Protein AF-A0A4U5QM79-F1 (afdb_monomer_lite)

Organism: Populus alba (NCBI:txid43335)

Secondary structure (DSSP, 8-state):
-----TT-HHHHHHHHHHHHHHHHS-S-EEESS-HHHHHHHHHHHHHH--S-EEE---GGGTS-GGGG-SS---THHHHHHTTSPTT-PEEE---TT----HHHHHHHHHHHHHTT--EEE---------HHHHHHHHTSHHHHHHHHHHHHHHHHHHHHHSTTSHHHHHHHHHHHHHHHHTT-

Structure (mmCIF, N/CA/C/O backbone):
data_AF-A0A4U5QM79-F1
#
_entry.id   AF-A0A4U5QM79-F1
#
loop_
_atom_site.group_PDB
_atom_site.id
_atom_site.type_symbol
_atom_site.label_atom_id
_atom_site.label_alt_id
_atom_site.label_comp_id
_atom_site.label_asym_id
_atom_site.label_entity_id
_atom_site.label_seq_id
_atom_site.pdbx_PDB_ins_code
_atom_site.Cartn_x
_atom_site.Cartn_y
_atom_site.Cartn_z
_atom_site.occupancy
_atom_site.B_iso_or_equiv
_atom_site.auth_seq_id
_atom_site.auth_comp_id
_atom_site.auth_asym_id
_atom_site.auth_atom_id
_atom_site.pdbx_PDB_model_num
ATOM 1 N N . MET A 1 1 ? 12.134 3.764 3.649 1.00 42.88 1 MET A N 1
ATOM 2 C CA . MET A 1 1 ? 12.344 5.084 3.011 1.00 42.88 1 MET A CA 1
ATOM 3 C C . MET A 1 1 ? 13.288 5.880 3.905 1.00 42.88 1 MET A C 1
ATOM 5 O O . MET A 1 1 ? 13.137 5.740 5.114 1.00 42.88 1 MET A O 1
ATOM 9 N N . PRO A 1 2 ? 14.278 6.625 3.385 1.00 46.88 2 PRO A N 1
ATOM 10 C CA . PRO A 1 2 ? 15.169 7.427 4.228 1.00 46.88 2 PRO A CA 1
ATOM 11 C C . PRO A 1 2 ? 14.403 8.521 4.988 1.00 46.88 2 PRO A C 1
ATOM 13 O O . PRO A 1 2 ? 13.447 9.098 4.468 1.00 46.88 2 PRO A O 1
ATOM 16 N N . LEU A 1 3 ? 14.833 8.807 6.220 1.00 50.44 3 LEU A N 1
ATOM 17 C CA . LEU A 1 3 ? 14.273 9.879 7.043 1.00 50.44 3 LEU A CA 1
ATOM 18 C C . LEU A 1 3 ? 14.946 11.211 6.707 1.00 50.44 3 LEU A C 1
ATOM 20 O O . LEU A 1 3 ? 15.997 11.558 7.242 1.00 50.44 3 LEU A O 1
ATOM 24 N N . PHE A 1 4 ? 14.319 11.959 5.803 1.00 55.97 4 PHE A N 1
ATOM 25 C CA . PHE A 1 4 ? 14.748 13.304 5.437 1.00 55.97 4 PHE A CA 1
ATOM 26 C C . PHE A 1 4 ? 14.469 14.297 6.568 1.00 55.97 4 PHE A C 1
ATOM 28 O O . PHE A 1 4 ? 13.328 14.710 6.788 1.00 55.97 4 PHE A O 1
ATOM 35 N N . ASN A 1 5 ? 15.522 14.712 7.274 1.00 55.66 5 ASN A N 1
ATOM 36 C CA . ASN A 1 5 ? 15.424 15.821 8.213 1.00 55.66 5 ASN A CA 1
ATOM 37 C C . ASN A 1 5 ? 15.227 17.132 7.433 1.00 55.66 5 ASN A C 1
ATOM 39 O O . ASN A 1 5 ? 16.127 17.585 6.727 1.00 55.66 5 ASN A O 1
ATOM 43 N N . LYS A 1 6 ? 14.051 17.754 7.585 1.00 59.03 6 LYS A N 1
ATOM 44 C CA . LYS A 1 6 ? 13.667 18.998 6.893 1.00 59.03 6 LYS A CA 1
ATOM 45 C C . LYS A 1 6 ? 14.525 20.218 7.266 1.00 59.03 6 LYS A C 1
ATOM 47 O O . LYS A 1 6 ? 14.347 21.276 6.676 1.00 59.03 6 LYS A O 1
ATOM 52 N N . SER A 1 7 ? 15.447 20.093 8.222 1.00 62.22 7 SER A N 1
ATOM 53 C CA . SER A 1 7 ? 16.392 21.154 8.592 1.00 62.22 7 SER A CA 1
ATOM 54 C C . SER A 1 7 ? 17.465 21.452 7.536 1.00 62.22 7 SER A C 1
ATOM 56 O O . SER A 1 7 ? 18.117 22.489 7.635 1.00 62.22 7 SER A O 1
ATOM 58 N N . ASN A 1 8 ? 17.673 20.580 6.541 1.00 73.44 8 ASN A N 1
ATOM 59 C CA . ASN A 1 8 ? 18.679 20.784 5.497 1.00 73.44 8 ASN A CA 1
ATOM 60 C C . ASN A 1 8 ? 18.118 20.461 4.102 1.00 73.44 8 ASN A C 1
ATOM 62 O O . ASN A 1 8 ? 18.272 19.349 3.595 1.00 73.44 8 ASN A O 1
ATOM 66 N N . GLN A 1 9 ? 17.473 21.459 3.492 1.00 78.62 9 GLN A N 1
ATOM 67 C CA . GLN A 1 9 ? 16.853 21.345 2.171 1.00 78.62 9 GLN A CA 1
ATOM 68 C C . GLN A 1 9 ? 17.863 20.920 1.091 1.00 78.62 9 GLN A C 1
ATOM 70 O O . GLN A 1 9 ? 17.572 20.005 0.333 1.00 78.62 9 GLN A O 1
ATOM 75 N N . GLU A 1 10 ? 19.091 21.453 1.094 1.00 84.19 10 GLU A N 1
ATOM 76 C CA . GLU A 1 10 ? 20.112 21.062 0.110 1.00 84.19 10 GLU A CA 1
ATOM 77 C C . GLU A 1 10 ? 20.464 19.561 0.149 1.00 84.19 10 GLU A C 1
ATOM 79 O O . GLU A 1 10 ? 20.850 18.974 -0.859 1.00 84.19 10 GLU A O 1
ATOM 84 N N . VAL A 1 11 ? 20.431 18.923 1.328 1.00 82.50 11 VAL A N 1
ATOM 85 C CA . VAL A 1 11 ? 20.660 17.471 1.450 1.00 82.50 11 VAL A CA 1
ATOM 86 C C . VAL A 1 11 ? 19.472 16.685 0.898 1.00 82.50 11 VAL A C 1
ATOM 88 O O . VAL A 1 11 ? 19.675 15.619 0.324 1.00 82.50 11 VAL A O 1
ATOM 91 N N . VAL A 1 12 ? 18.255 17.211 1.035 1.00 84.06 12 VAL A N 1
ATOM 92 C CA . VAL A 1 12 ? 17.042 16.620 0.457 1.00 84.06 12 VAL A CA 1
ATOM 93 C C . VAL A 1 12 ? 17.074 16.731 -1.070 1.00 84.06 12 VAL A C 1
ATOM 95 O O . VAL A 1 12 ? 16.940 15.714 -1.749 1.00 84.06 12 VAL A O 1
ATOM 98 N N . ASP A 1 13 ? 17.354 17.922 -1.601 1.00 87.94 13 ASP A N 1
ATOM 99 C CA . ASP A 1 13 ? 17.428 18.196 -3.041 1.00 87.94 13 ASP A CA 1
ATOM 100 C C . ASP A 1 13 ? 18.503 17.327 -3.714 1.00 87.94 13 ASP A C 1
ATOM 102 O O . ASP A 1 13 ? 18.188 16.546 -4.608 1.00 87.94 13 ASP A O 1
ATOM 106 N N . ARG A 1 14 ? 19.739 17.312 -3.182 1.00 89.25 14 ARG A N 1
ATOM 107 C CA . ARG A 1 14 ? 20.842 16.469 -3.697 1.00 89.25 14 ARG A CA 1
ATOM 108 C C . ARG A 1 14 ? 20.557 14.963 -3.666 1.00 89.25 14 ARG A C 1
ATOM 110 O O . ARG A 1 14 ? 21.247 14.202 -4.348 1.00 89.25 14 ARG A O 1
ATOM 117 N N . VAL A 1 15 ? 19.602 14.499 -2.856 1.00 89.31 15 VAL A N 1
ATOM 118 C CA . VAL A 1 15 ? 19.154 13.097 -2.879 1.00 89.31 15 VAL A CA 1
ATOM 119 C C . VAL A 1 15 ? 18.046 12.892 -3.911 1.00 89.31 15 VAL A C 1
ATOM 121 O O . VAL A 1 15 ? 18.072 11.867 -4.587 1.00 89.31 15 VAL A O 1
ATOM 124 N N . PHE A 1 16 ? 17.131 13.846 -4.100 1.00 90.12 16 PHE A N 1
ATOM 125 C CA . PHE A 1 16 ? 16.157 13.785 -5.194 1.00 90.12 16 PHE A CA 1
ATOM 126 C C . PHE A 1 16 ? 16.819 13.865 -6.575 1.00 90.12 16 PHE A C 1
ATOM 128 O O . PHE A 1 16 ? 16.488 13.039 -7.422 1.00 90.12 16 PHE A O 1
ATOM 135 N N . ASP A 1 17 ? 17.814 14.737 -6.772 1.00 93.00 17 ASP A N 1
ATOM 136 C CA . ASP A 1 17 ? 18.603 14.818 -8.013 1.00 93.00 17 ASP A CA 1
ATOM 137 C C . ASP A 1 17 ? 19.221 13.456 -8.371 1.00 93.00 17 ASP A C 1
ATOM 139 O O . ASP A 1 17 ? 19.127 12.981 -9.500 1.00 93.00 17 ASP A O 1
ATOM 143 N N . ARG A 1 18 ? 19.807 12.779 -7.373 1.00 92.56 18 ARG A N 1
ATOM 144 C CA . ARG A 1 18 ? 20.396 11.437 -7.517 1.00 92.56 18 ARG A CA 1
ATOM 145 C C . ARG A 1 18 ? 19.365 10.337 -7.763 1.00 92.56 18 ARG A C 1
ATOM 147 O O . ARG A 1 18 ? 19.706 9.323 -8.368 1.00 92.56 18 ARG A O 1
ATOM 154 N N . ILE A 1 19 ? 18.136 10.502 -7.27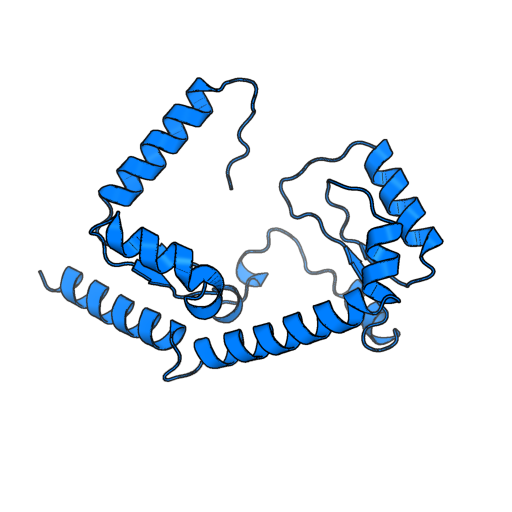6 1.00 91.75 19 ILE A N 1
ATOM 155 C CA . ILE A 1 19 ? 17.039 9.569 -7.547 1.00 91.75 19 ILE A CA 1
ATOM 156 C C . ILE A 1 19 ? 16.526 9.764 -8.978 1.00 91.75 19 ILE A C 1
ATOM 158 O O . ILE A 1 19 ? 16.316 8.763 -9.656 1.00 91.75 19 ILE A O 1
ATOM 162 N N . ASP A 1 20 ? 16.369 10.997 -9.466 1.00 90.81 20 ASP A N 1
ATOM 163 C CA . ASP A 1 20 ? 15.952 11.262 -10.851 1.00 90.81 20 ASP A CA 1
ATOM 164 C C . ASP A 1 20 ? 17.027 10.811 -11.856 1.00 90.81 20 ASP A C 1
ATOM 166 O O . ASP A 1 20 ? 16.718 10.025 -12.750 1.00 90.81 20 ASP A O 1
ATOM 170 N N . ASP A 1 21 ? 18.298 11.177 -11.649 1.00 92.69 21 ASP A N 1
ATOM 171 C CA . ASP A 1 21 ? 19.433 10.722 -12.470 1.00 92.69 21 ASP A CA 1
ATOM 172 C C . ASP A 1 21 ? 19.546 9.188 -12.496 1.00 92.69 21 ASP A C 1
ATOM 174 O O . ASP A 1 21 ? 19.543 8.573 -13.566 1.00 92.69 21 ASP A O 1
ATOM 178 N N . GLY A 1 22 ? 19.528 8.542 -11.324 1.00 92.12 22 GLY A N 1
ATOM 179 C CA . GLY A 1 22 ? 19.550 7.082 -11.210 1.00 92.12 22 GLY A CA 1
ATOM 180 C C . GLY A 1 22 ? 18.324 6.393 -11.823 1.00 92.12 22 GLY A C 1
ATOM 181 O O . GLY A 1 22 ? 18.428 5.262 -12.286 1.00 92.12 22 GLY A O 1
ATOM 182 N N . THR A 1 23 ? 17.171 7.068 -11.876 1.00 91.56 23 THR A N 1
ATOM 183 C CA . THR A 1 23 ? 15.954 6.556 -12.531 1.00 91.56 23 THR A CA 1
ATOM 184 C C . THR A 1 23 ? 16.023 6.728 -14.052 1.00 91.56 23 THR A C 1
ATOM 186 O O . THR A 1 23 ? 15.614 5.831 -14.786 1.00 91.56 23 THR A O 1
ATOM 189 N N . ARG A 1 24 ? 16.570 7.844 -14.552 1.00 90.31 24 ARG A N 1
ATOM 190 C CA . ARG A 1 24 ? 16.730 8.115 -15.993 1.00 90.31 24 ARG A CA 1
ATOM 191 C C . ARG A 1 24 ? 17.826 7.283 -16.649 1.00 90.31 24 ARG A C 1
ATOM 193 O O . ARG A 1 24 ? 17.712 6.974 -17.832 1.00 90.31 24 ARG A O 1
ATOM 200 N N . THR A 1 25 ? 18.871 6.938 -15.900 1.00 92.44 25 THR A N 1
ATOM 201 C CA . THR A 1 25 ? 20.018 6.146 -16.378 1.00 92.44 25 THR A CA 1
ATOM 202 C C . THR A 1 25 ? 19.855 4.635 -16.174 1.00 92.44 25 THR A C 1
ATOM 204 O O . THR A 1 25 ? 20.661 3.862 -16.690 1.00 92.44 25 THR A O 1
ATOM 207 N N . ALA A 1 26 ? 18.813 4.189 -15.462 1.00 93.12 26 ALA A N 1
ATOM 208 C CA . ALA A 1 26 ? 18.538 2.772 -15.238 1.00 93.12 26 ALA A CA 1
ATOM 209 C C . ALA A 1 26 ? 18.204 2.018 -16.538 1.00 93.12 26 ALA A C 1
ATOM 211 O O . ALA A 1 26 ? 17.390 2.465 -17.342 1.00 93.12 26 ALA A O 1
ATOM 212 N N . SER A 1 27 ? 18.742 0.806 -16.700 1.00 93.69 27 SER A N 1
ATOM 213 C CA . SER A 1 27 ? 18.407 -0.073 -17.834 1.00 93.69 27 SER A CA 1
ATOM 214 C C . SER A 1 27 ? 16.980 -0.637 -17.772 1.00 93.69 27 SER A C 1
ATOM 216 O O . SER A 1 27 ? 16.453 -1.072 -18.790 1.00 93.69 27 SER A O 1
ATOM 218 N N . ALA A 1 28 ? 16.374 -0.674 -16.581 1.00 94.50 28 ALA A N 1
ATOM 219 C CA . ALA A 1 28 ? 15.004 -1.109 -16.313 1.00 94.50 28 ALA A CA 1
ATOM 220 C C . ALA A 1 28 ? 14.552 -0.631 -14.928 1.00 94.50 28 ALA A C 1
ATOM 222 O O . ALA A 1 28 ? 15.377 -0.445 -14.032 1.00 94.50 28 ALA A O 1
ATOM 223 N N . ILE A 1 29 ? 13.240 -0.489 -14.730 1.00 94.00 29 ILE A N 1
ATOM 224 C CA . ILE A 1 29 ? 12.644 -0.026 -13.471 1.00 94.00 29 ILE A CA 1
ATOM 225 C C . ILE A 1 29 ? 11.648 -1.067 -12.958 1.00 94.00 29 ILE A C 1
ATOM 227 O O . ILE A 1 29 ? 10.627 -1.340 -13.585 1.00 94.00 29 ILE A O 1
ATOM 231 N N . ILE A 1 30 ? 11.935 -1.645 -11.792 1.00 94.50 30 ILE A N 1
ATOM 232 C CA . ILE A 1 30 ? 11.057 -2.605 -11.115 1.00 94.50 30 ILE A CA 1
ATOM 233 C C . ILE A 1 30 ? 10.145 -1.832 -10.155 1.00 94.50 30 ILE A C 1
ATOM 235 O O . ILE A 1 30 ? 10.627 -1.187 -9.226 1.00 94.50 30 ILE A O 1
ATOM 239 N N . TRP A 1 31 ? 8.829 -1.901 -10.364 1.00 92.94 31 TRP A N 1
ATOM 240 C CA . TRP A 1 31 ? 7.845 -1.110 -9.620 1.00 92.94 31 TRP A CA 1
ATOM 241 C C . TRP A 1 31 ? 6.970 -2.020 -8.742 1.00 92.94 31 TRP A C 1
ATOM 243 O O . TRP A 1 31 ? 6.235 -2.873 -9.238 1.00 92.94 31 TRP A O 1
ATOM 253 N N . ASN A 1 32 ? 7.031 -1.848 -7.416 1.00 93.25 32 ASN A N 1
ATOM 254 C CA . ASN A 1 32 ? 6.281 -2.657 -6.442 1.00 93.25 32 ASN A CA 1
ATOM 255 C C . ASN A 1 32 ? 4.826 -2.168 -6.282 1.00 93.25 32 ASN A C 1
ATOM 257 O O . ASN A 1 32 ? 4.407 -1.744 -5.207 1.00 93.25 32 ASN A O 1
ATOM 261 N N . SER A 1 33 ? 4.066 -2.204 -7.374 1.00 92.56 33 SER A N 1
ATOM 262 C CA . SER A 1 33 ? 2.639 -1.866 -7.419 1.00 92.56 33 SER A CA 1
ATOM 263 C C . SER A 1 33 ? 1.983 -2.482 -8.660 1.00 92.56 33 SER A C 1
ATOM 265 O O . SER A 1 33 ? 2.605 -3.274 -9.367 1.00 92.56 33 SER A O 1
ATOM 267 N N . LEU A 1 34 ? 0.730 -2.116 -8.925 1.00 91.00 34 LEU A N 1
ATOM 268 C CA . LEU A 1 34 ? -0.079 -2.611 -10.036 1.00 91.00 34 LEU A CA 1
ATOM 269 C C . LEU A 1 34 ? -0.511 -1.479 -10.968 1.00 91.00 34 LEU A C 1
ATOM 271 O O . LEU A 1 34 ? -0.989 -0.437 -10.517 1.00 91.00 34 LEU A O 1
ATOM 275 N N . SER A 1 35 ? -0.496 -1.746 -12.275 1.00 87.31 35 SER A N 1
ATOM 276 C CA . SER A 1 35 ? -1.101 -0.860 -13.279 1.00 87.31 35 SER A CA 1
ATOM 277 C C . SER A 1 35 ? -2.574 -0.560 -12.973 1.00 87.31 35 SER A C 1
ATOM 279 O O . SER A 1 35 ? -2.994 0.589 -13.039 1.00 87.31 35 SER A O 1
ATOM 281 N N . CYS A 1 36 ? -3.350 -1.547 -12.511 1.00 87.06 36 CYS A N 1
ATOM 282 C CA . CYS A 1 36 ? -4.757 -1.350 -12.147 1.00 87.06 36 CYS A CA 1
ATOM 283 C C . CYS A 1 36 ? -4.991 -0.496 -10.881 1.00 87.06 36 CYS A C 1
ATOM 285 O O . CYS A 1 36 ? -6.147 -0.211 -10.563 1.00 87.06 36 CYS A O 1
ATOM 287 N N . LEU A 1 37 ? -3.930 -0.136 -10.147 1.00 91.06 37 LE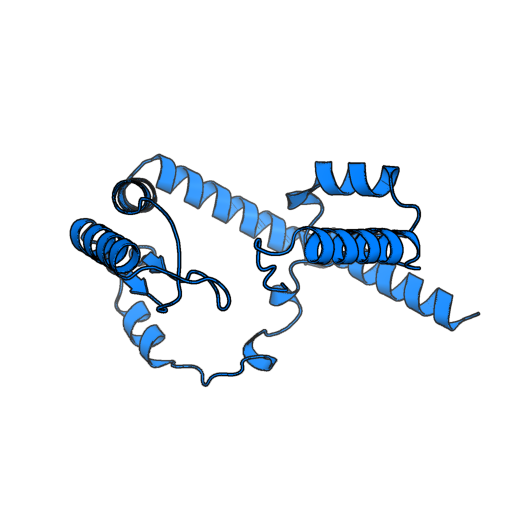U A N 1
ATOM 288 C CA . LEU A 1 37 ? -3.964 0.757 -8.985 1.00 91.06 37 LEU A CA 1
ATOM 289 C C . LEU A 1 37 ? -3.455 2.163 -9.344 1.00 91.06 37 LEU A C 1
ATOM 291 O O . LEU A 1 37 ? -4.059 3.147 -8.928 1.00 91.06 37 LEU A O 1
ATOM 295 N N . GLU A 1 38 ? -2.386 2.258 -10.141 1.00 91.06 38 GLU A N 1
ATOM 296 C CA . GLU A 1 38 ? -1.662 3.514 -10.406 1.00 91.06 38 GLU A CA 1
ATOM 297 C C . GLU A 1 38 ? -1.639 3.931 -11.891 1.00 91.06 38 GLU A C 1
ATOM 299 O O . GLU A 1 38 ? -0.799 4.732 -12.291 1.00 91.06 38 GLU A O 1
ATOM 304 N N . GLN A 1 39 ? -2.566 3.425 -12.716 1.00 89.38 39 GLN A N 1
ATOM 305 C CA . GLN A 1 39 ? -2.590 3.559 -14.186 1.00 89.38 39 GLN A CA 1
ATOM 306 C C . GLN A 1 39 ? -2.150 4.934 -14.725 1.00 89.38 39 GLN A C 1
ATOM 308 O O . GLN A 1 39 ? -1.261 5.002 -15.568 1.00 89.38 39 GLN A O 1
ATOM 313 N N . ALA A 1 40 ? -2.722 6.030 -14.214 1.00 91.38 40 ALA A N 1
ATOM 314 C CA . ALA A 1 40 ? -2.405 7.388 -14.668 1.00 91.38 40 ALA A CA 1
ATOM 315 C C . ALA A 1 40 ? -0.955 7.820 -14.359 1.00 91.38 40 ALA A C 1
ATOM 317 O O . ALA A 1 40 ? -0.354 8.561 -15.135 1.00 91.38 40 ALA A O 1
ATOM 318 N N . ILE A 1 41 ? -0.379 7.336 -13.253 1.00 89.12 41 ILE A N 1
ATOM 319 C CA . ILE A 1 41 ? 1.038 7.528 -12.918 1.00 89.12 41 ILE A CA 1
ATOM 320 C C . ILE A 1 41 ? 1.885 6.666 -13.854 1.00 89.12 41 ILE A C 1
ATOM 322 O O . ILE A 1 41 ? 2.818 7.177 -14.465 1.00 89.12 41 ILE A O 1
ATOM 326 N N . CYS A 1 42 ? 1.522 5.391 -14.037 1.00 86.50 42 CYS A N 1
ATOM 327 C CA . CYS A 1 42 ? 2.234 4.479 -14.932 1.00 86.50 42 CYS A CA 1
ATOM 328 C C . CYS A 1 42 ? 2.296 4.997 -16.378 1.00 86.50 42 CYS A C 1
ATOM 330 O O . CYS A 1 42 ? 3.331 4.866 -17.025 1.00 86.50 42 CYS A O 1
ATOM 332 N N . ASP A 1 43 ? 1.212 5.580 -16.893 1.00 89.38 43 ASP A N 1
ATOM 333 C CA . ASP A 1 43 ? 1.159 6.094 -18.264 1.00 89.38 43 ASP A CA 1
ATOM 334 C C . ASP A 1 43 ? 1.918 7.419 -18.424 1.00 89.38 43 ASP A C 1
ATOM 336 O O . ASP A 1 43 ? 2.599 7.599 -19.434 1.00 89.38 43 ASP A O 1
ATOM 340 N N . LYS A 1 44 ? 1.920 8.293 -17.403 1.00 89.62 44 LYS A N 1
ATOM 341 C CA . LYS A 1 44 ? 2.827 9.453 -17.358 1.00 89.62 44 LYS A CA 1
ATOM 342 C C . LYS A 1 44 ? 4.290 9.003 -17.358 1.00 89.62 44 LYS A C 1
ATOM 344 O O . LYS A 1 44 ? 5.081 9.490 -18.161 1.00 89.62 44 LYS A O 1
ATOM 349 N N . PHE A 1 45 ? 4.636 8.032 -16.516 1.00 86.75 45 PHE A N 1
ATOM 350 C CA . PHE A 1 45 ? 6.003 7.535 -16.349 1.00 86.75 45 PHE A CA 1
ATOM 351 C C . PHE A 1 45 ? 6.569 6.959 -17.661 1.00 86.75 45 PHE A C 1
ATOM 353 O O . PHE A 1 45 ? 7.667 7.333 -18.065 1.00 86.75 45 PHE A O 1
ATOM 360 N N . LYS A 1 46 ? 5.771 6.171 -18.404 1.00 85.06 46 LYS A N 1
ATOM 361 C CA . LYS A 1 46 ? 6.104 5.682 -19.763 1.00 85.06 46 LYS A CA 1
ATOM 362 C C . LYS A 1 46 ? 6.345 6.791 -20.798 1.00 85.06 46 LYS A C 1
ATOM 364 O O . LYS A 1 46 ? 6.941 6.517 -21.834 1.00 85.06 46 LYS A O 1
ATOM 369 N N . SER A 1 47 ? 5.834 8.005 -20.574 1.00 87.81 47 SER A N 1
ATOM 370 C CA . SER A 1 47 ? 6.022 9.147 -21.484 1.00 87.81 47 SER A CA 1
ATOM 371 C C . SER A 1 47 ? 7.228 10.025 -21.129 1.00 87.81 47 SER A C 1
ATOM 373 O O . SER A 1 47 ? 7.705 10.769 -21.981 1.00 87.81 47 SER A O 1
ATOM 375 N N . GLU A 1 48 ? 7.736 9.931 -19.895 1.00 87.62 48 GLU A N 1
ATOM 376 C CA . GLU A 1 48 ? 8.820 10.780 -19.372 1.00 87.62 48 GLU A CA 1
ATOM 377 C C . GLU A 1 48 ? 10.155 10.035 -19.185 1.00 87.62 48 GLU A C 1
ATOM 379 O O . GLU A 1 48 ? 11.194 10.680 -19.006 1.00 87.62 48 GLU A O 1
ATOM 384 N N . ILE A 1 49 ? 10.141 8.695 -19.208 1.00 86.69 49 ILE A N 1
ATOM 385 C CA . ILE A 1 49 ? 11.302 7.822 -18.980 1.00 86.69 49 ILE A CA 1
ATOM 386 C C . ILE A 1 49 ? 11.376 6.743 -20.069 1.00 86.69 49 ILE A C 1
ATOM 388 O O . ILE A 1 49 ? 10.393 6.078 -20.381 1.00 86.69 49 ILE A O 1
ATOM 392 N N . VAL A 1 50 ? 12.575 6.572 -20.637 1.00 87.69 50 VAL A N 1
ATOM 393 C CA . VAL A 1 50 ? 12.864 5.648 -21.754 1.00 87.69 50 VAL A CA 1
ATOM 394 C C . VAL A 1 50 ? 13.055 4.198 -21.280 1.00 87.69 50 VAL A C 1
ATOM 396 O O . VAL A 1 50 ? 12.862 3.259 -22.051 1.00 87.69 50 VAL A O 1
ATOM 399 N N . ALA A 1 51 ? 13.433 4.005 -20.014 1.00 92.00 51 ALA A N 1
ATOM 400 C CA . ALA A 1 51 ? 13.688 2.692 -19.432 1.00 92.00 51 ALA A CA 1
ATOM 401 C C . ALA A 1 51 ? 12.396 1.851 -19.311 1.00 92.00 51 ALA A C 1
ATOM 403 O O . ALA A 1 51 ? 11.374 2.365 -18.846 1.00 92.00 51 ALA A O 1
ATOM 404 N N . PRO A 1 52 ? 12.418 0.550 -19.662 1.00 93.19 52 PRO A N 1
ATOM 405 C CA . PRO A 1 52 ? 11.262 -0.326 -19.502 1.00 93.19 52 PRO A CA 1
ATOM 406 C C . PRO A 1 52 ? 10.888 -0.484 -18.020 1.00 93.19 52 PRO A C 1
ATOM 408 O O . PRO A 1 52 ? 11.730 -0.795 -17.174 1.00 93.19 52 PRO A O 1
ATOM 411 N N . MET A 1 53 ? 9.604 -0.282 -17.713 1.00 93.12 53 MET A N 1
ATOM 412 C CA . MET A 1 53 ? 9.053 -0.366 -16.359 1.00 93.12 53 MET A CA 1
ATOM 413 C C . MET A 1 53 ? 8.206 -1.632 -16.180 1.00 93.12 53 MET A C 1
ATOM 415 O O . MET A 1 53 ? 7.276 -1.878 -16.947 1.00 93.12 53 MET A O 1
ATOM 419 N N . PHE A 1 54 ? 8.481 -2.381 -15.112 1.00 94.50 54 PHE A N 1
ATOM 420 C CA . PHE A 1 54 ? 7.857 -3.664 -14.792 1.00 94.50 54 PHE A CA 1
ATOM 421 C C . PHE A 1 54 ? 7.072 -3.570 -13.465 1.00 94.50 54 PHE A C 1
ATOM 423 O O . PHE A 1 54 ? 7.675 -3.670 -12.390 1.00 94.50 54 PHE A O 1
ATOM 430 N N . PRO A 1 55 ? 5.740 -3.351 -13.501 1.00 94.12 55 PRO A N 1
ATOM 431 C CA . PRO A 1 55 ? 4.890 -3.314 -12.310 1.00 94.12 55 PRO A CA 1
ATOM 432 C C . PRO A 1 55 ? 4.580 -4.734 -11.808 1.00 94.12 55 PRO A C 1
ATOM 434 O O . PRO A 1 55 ? 3.553 -5.320 -12.144 1.00 94.12 55 PRO A O 1
ATOM 437 N N . ILE A 1 56 ? 5.496 -5.284 -11.006 1.00 94.19 56 ILE A N 1
ATOM 438 C CA . ILE A 1 56 ? 5.456 -6.658 -10.465 1.00 94.19 56 ILE A CA 1
ATOM 439 C C . ILE A 1 56 ? 4.889 -6.737 -9.036 1.00 94.19 56 ILE A C 1
ATOM 441 O O . ILE A 1 56 ? 5.203 -7.647 -8.266 1.00 94.19 56 ILE A O 1
ATOM 445 N N . GLY A 1 57 ? 4.130 -5.726 -8.616 1.00 91.31 57 GLY A N 1
ATOM 446 C CA . GLY A 1 57 ? 3.579 -5.671 -7.268 1.00 91.31 57 GLY A CA 1
ATOM 447 C C . GLY A 1 57 ? 2.304 -6.501 -7.085 1.00 91.31 57 GLY A C 1
ATOM 448 O O . GLY A 1 57 ? 1.716 -6.987 -8.053 1.00 91.31 57 GLY A O 1
ATOM 449 N N . PRO A 1 58 ? 1.811 -6.600 -5.839 1.00 90.50 58 PRO A N 1
ATOM 450 C CA . PRO A 1 58 ? 2.490 -6.223 -4.603 1.00 90.50 58 PRO A CA 1
ATOM 451 C C . PRO A 1 58 ? 3.401 -7.361 -4.106 1.00 90.50 58 PRO A C 1
ATOM 453 O O . PRO A 1 58 ? 2.938 -8.465 -3.824 1.00 90.50 58 PRO A O 1
ATOM 456 N N . LEU A 1 59 ? 4.696 -7.090 -3.917 1.00 87.50 59 LEU A N 1
ATOM 457 C CA . LEU A 1 59 ? 5.719 -8.106 -3.613 1.00 87.50 59 LEU A CA 1
ATOM 458 C C . LEU A 1 59 ? 5.445 -8.937 -2.343 1.00 87.50 59 LEU A C 1
ATOM 460 O O . LEU A 1 59 ? 5.880 -10.084 -2.268 1.00 87.50 59 LEU A O 1
ATOM 464 N N . HIS A 1 60 ? 4.658 -8.428 -1.387 1.00 81.44 60 HIS A N 1
ATOM 465 C CA . HIS A 1 60 ? 4.226 -9.185 -0.200 1.00 81.44 60 HIS A CA 1
ATOM 466 C C . HIS A 1 60 ? 3.273 -10.361 -0.513 1.00 81.44 60 HIS A C 1
ATOM 468 O O . HIS A 1 60 ? 2.937 -11.131 0.382 1.00 81.44 60 HIS A O 1
ATOM 474 N N . LYS A 1 61 ? 2.799 -10.492 -1.761 1.00 80.25 61 LYS A N 1
ATOM 475 C CA . LYS A 1 61 ? 2.084 -11.677 -2.268 1.00 80.25 61 LYS A CA 1
ATOM 476 C C . LYS A 1 61 ? 3.005 -12.684 -2.967 1.00 80.25 61 LYS A C 1
ATOM 478 O O . LYS A 1 61 ? 2.609 -13.831 -3.130 1.00 80.25 61 LYS A O 1
ATOM 483 N N . HIS A 1 62 ? 4.211 -12.266 -3.358 1.00 72.69 62 HIS A N 1
ATOM 484 C CA . HIS A 1 62 ? 5.205 -13.094 -4.052 1.00 72.69 62 HIS A CA 1
ATOM 485 C C . HIS A 1 62 ? 6.288 -13.644 -3.107 1.00 72.69 62 HIS A C 1
ATOM 487 O O . HIS A 1 62 ? 6.941 -14.630 -3.435 1.00 72.69 62 HIS A O 1
ATOM 493 N N . SER A 1 63 ? 6.481 -13.027 -1.937 1.00 67.12 63 SER A N 1
ATOM 494 C CA . SER A 1 63 ? 7.431 -13.462 -0.908 1.00 67.12 63 SER A CA 1
ATOM 495 C C . SER A 1 63 ? 6.843 -13.299 0.494 1.00 67.12 63 SER A C 1
ATOM 497 O O . SER A 1 63 ? 6.098 -12.351 0.754 1.00 67.12 63 SER A O 1
ATOM 499 N N . ASN A 1 64 ? 7.194 -14.205 1.411 1.00 61.69 64 ASN A N 1
ATOM 500 C CA . ASN A 1 64 ? 6.791 -14.101 2.810 1.00 61.69 64 ASN A CA 1
ATOM 501 C C . ASN A 1 64 ? 7.642 -13.043 3.534 1.00 61.69 64 ASN A C 1
ATOM 503 O O . ASN A 1 64 ? 8.816 -13.271 3.827 1.00 61.69 64 ASN A O 1
ATOM 507 N N . ALA A 1 65 ? 7.025 -11.907 3.869 1.00 60.06 65 ALA A N 1
ATOM 508 C CA . ALA A 1 65 ? 7.677 -10.796 4.561 1.00 60.06 65 ALA A CA 1
ATOM 509 C C . ALA A 1 65 ? 8.274 -11.175 5.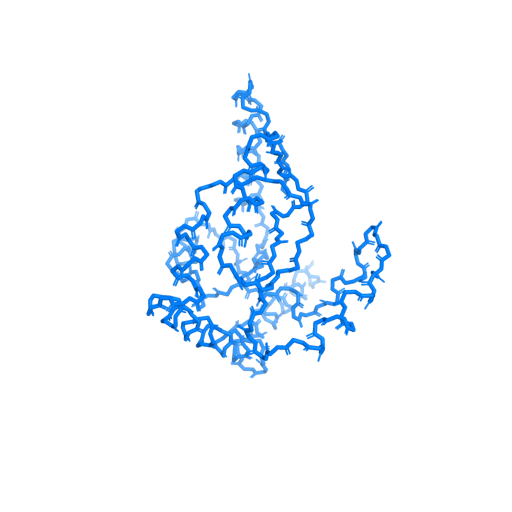934 1.00 60.06 65 ALA A C 1
ATOM 511 O O . ALA A 1 65 ? 9.229 -10.526 6.366 1.00 60.06 65 ALA A O 1
ATOM 512 N N . ALA A 1 66 ? 7.789 -12.244 6.582 1.00 58.41 66 ALA A N 1
ATOM 513 C CA . ALA A 1 66 ? 8.354 -12.773 7.828 1.00 58.41 66 ALA A CA 1
ATOM 514 C C . ALA A 1 66 ? 9.847 -13.134 7.707 1.00 58.41 66 ALA A C 1
ATOM 516 O O . ALA A 1 66 ? 10.604 -12.962 8.655 1.00 58.41 66 ALA A O 1
ATOM 517 N N . LEU A 1 67 ? 10.317 -13.526 6.514 1.00 52.25 67 LEU A N 1
ATOM 518 C CA . LEU A 1 67 ? 11.738 -13.809 6.249 1.00 52.25 67 LEU A CA 1
ATOM 519 C C . LEU A 1 67 ? 12.643 -12.558 6.300 1.00 52.25 67 LEU A C 1
ATOM 521 O O . LEU A 1 67 ? 13.852 -12.663 6.109 1.00 52.25 67 LEU A O 1
ATOM 525 N N . SER A 1 68 ? 12.062 -11.376 6.532 1.00 58.19 68 SER A N 1
ATOM 526 C CA . SER A 1 68 ? 12.755 -10.089 6.660 1.00 58.19 68 SER A CA 1
ATOM 527 C C . SER A 1 68 ? 12.435 -9.342 7.964 1.00 58.19 68 SER A C 1
ATOM 529 O O . SER A 1 68 ? 12.781 -8.166 8.097 1.00 58.19 68 SER A O 1
ATOM 531 N N . SER A 1 69 ? 11.768 -9.986 8.931 1.00 60.28 69 SER A N 1
ATOM 532 C CA . SER A 1 69 ? 11.490 -9.362 10.226 1.00 60.28 69 SER A CA 1
ATOM 533 C C . SER A 1 69 ? 12.755 -9.289 11.094 1.00 60.28 69 SER A C 1
ATOM 535 O O . SER A 1 69 ? 13.554 -10.218 11.172 1.00 60.28 69 SER A O 1
ATOM 537 N N . PHE A 1 70 ? 12.929 -8.162 11.788 1.00 54.88 70 PHE A N 1
ATOM 538 C CA . PHE A 1 70 ? 13.971 -7.980 12.812 1.00 54.88 70 PHE A CA 1
ATOM 539 C C . PHE A 1 70 ? 13.473 -8.333 14.228 1.00 54.88 70 PHE A C 1
ATOM 541 O O . PHE A 1 70 ? 14.158 -8.059 15.210 1.00 54.88 70 PHE A O 1
ATOM 548 N N . LEU A 1 71 ? 12.257 -8.878 14.344 1.00 56.12 71 LEU A N 1
ATOM 549 C CA . LEU A 1 71 ? 11.527 -9.089 15.595 1.00 56.12 71 LEU A CA 1
ATOM 550 C C . LEU A 1 71 ? 10.846 -10.463 15.580 1.00 56.12 71 LEU A C 1
ATOM 552 O O . LEU A 1 71 ? 10.380 -10.914 14.533 1.00 56.12 71 LEU A O 1
ATOM 556 N N . SER A 1 72 ? 10.759 -11.097 16.748 1.00 56.72 72 SER A N 1
ATOM 557 C CA . SER A 1 72 ? 10.016 -12.343 16.959 1.00 56.72 72 SER A CA 1
ATOM 558 C C . SER A 1 72 ? 8.506 -12.146 16.795 1.00 56.72 72 SER A C 1
ATOM 560 O O . SER A 1 72 ? 7.956 -11.141 17.245 1.00 56.72 72 SER A O 1
ATOM 562 N N . GLU A 1 73 ? 7.829 -13.123 16.192 1.00 65.00 73 GLU A N 1
ATOM 563 C CA . GLU A 1 73 ? 6.381 -13.085 15.968 1.00 65.00 73 GLU A CA 1
ATOM 564 C C . GLU A 1 73 ? 5.604 -13.388 17.263 1.00 65.00 73 GLU A C 1
ATOM 566 O O . GLU A 1 73 ? 5.568 -14.521 17.743 1.00 65.00 73 GLU A O 1
ATOM 571 N N . GLU A 1 74 ? 4.959 -12.366 17.833 1.00 61.16 74 GLU A N 1
ATOM 572 C CA . GLU A 1 74 ? 4.093 -12.500 19.012 1.00 61.16 74 GLU A CA 1
ATOM 573 C C . GLU A 1 74 ? 2.705 -13.041 18.632 1.00 61.16 74 GLU A C 1
ATOM 575 O O . GLU A 1 74 ? 1.723 -12.310 18.469 1.00 61.16 74 GLU A O 1
ATOM 580 N N . GLN A 1 75 ? 2.621 -14.367 18.502 1.00 68.81 75 GLN A N 1
ATOM 581 C CA . GLN A 1 75 ? 1.393 -15.091 18.150 1.00 68.81 75 GLN A CA 1
ATOM 582 C C . GLN A 1 75 ? 0.262 -14.929 19.190 1.00 68.81 75 GLN A C 1
ATOM 584 O O . GLN A 1 75 ? -0.900 -15.219 18.896 1.00 68.81 75 GLN A O 1
ATOM 589 N N . SER A 1 76 ? 0.577 -14.430 20.391 1.00 73.94 76 SER A N 1
ATOM 590 C CA . SER A 1 76 ? -0.372 -14.147 21.477 1.00 73.94 76 SER A CA 1
ATOM 591 C C . SER A 1 76 ? -1.521 -13.215 21.064 1.00 73.94 76 SER A C 1
ATOM 593 O O . SER A 1 76 ? -2.645 -13.373 21.538 1.00 73.94 76 SER A O 1
ATOM 595 N N . CYS A 1 77 ? -1.285 -12.283 20.134 1.00 76.81 77 CYS A N 1
ATOM 596 C CA . CYS A 1 77 ? -2.333 -11.393 19.633 1.00 76.81 77 CYS A CA 1
ATOM 597 C C . CYS A 1 77 ? -3.366 -12.104 18.736 1.00 76.81 77 CYS A C 1
ATOM 599 O O . CYS A 1 77 ? -4.524 -11.687 18.692 1.00 76.81 77 CYS A O 1
ATOM 601 N N . ILE A 1 78 ? -2.987 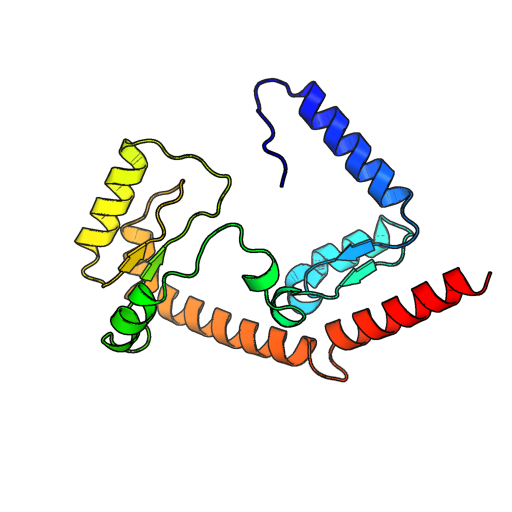-13.194 18.058 1.00 84.25 78 ILE A N 1
ATOM 602 C CA . ILE A 1 78 ? -3.871 -13.917 17.132 1.00 84.25 78 ILE A CA 1
ATOM 603 C C . ILE A 1 78 ? -4.935 -14.705 17.900 1.00 84.25 78 ILE A C 1
ATOM 605 O O . ILE A 1 78 ? -6.116 -14.603 17.577 1.00 84.25 78 ILE A O 1
ATOM 609 N N . SER A 1 79 ? -4.557 -15.390 18.984 1.00 82.12 79 SER A N 1
ATOM 610 C CA . SER A 1 79 ? -5.529 -16.105 19.825 1.00 82.12 79 SER A CA 1
ATOM 611 C C . SER A 1 79 ? -6.517 -15.165 20.526 1.00 82.12 79 SER A C 1
ATOM 613 O O . SER A 1 79 ? -7.635 -15.575 20.833 1.00 82.12 79 SER A O 1
ATOM 615 N N . TRP A 1 80 ? -6.155 -13.891 20.733 1.00 86.25 80 TRP A N 1
ATOM 616 C CA . TRP A 1 80 ? -7.112 -12.859 21.134 1.00 86.25 80 TRP A CA 1
ATOM 617 C C . TRP A 1 80 ? -8.048 -12.466 19.981 1.00 86.25 80 TRP A C 1
ATOM 619 O O . TRP A 1 80 ? -9.261 -12.426 20.196 1.00 86.25 80 TRP A O 1
ATOM 629 N N . LEU A 1 81 ? -7.536 -12.236 18.763 1.00 86.44 81 LEU A N 1
ATOM 630 C CA . LEU A 1 81 ? -8.362 -11.921 17.584 1.00 86.44 81 LEU A CA 1
ATOM 631 C C . LEU A 1 81 ? -9.419 -13.000 17.301 1.00 86.44 81 LEU A C 1
ATOM 633 O O . LEU A 1 81 ? -10.559 -12.654 16.993 1.00 86.44 81 LEU A O 1
ATOM 637 N N . ASP A 1 82 ? -9.079 -14.279 17.474 1.00 89.56 82 ASP A N 1
ATOM 638 C CA . ASP A 1 82 ? -9.992 -15.416 17.272 1.00 89.56 82 ASP A CA 1
ATOM 639 C C . ASP A 1 82 ? -11.211 -15.408 18.223 1.00 89.56 82 ASP A C 1
ATOM 641 O O . ASP A 1 82 ? -12.233 -16.031 17.932 1.00 89.56 82 ASP A O 1
ATOM 645 N N . THR A 1 83 ? -11.151 -14.672 19.342 1.00 91.25 83 THR A N 1
ATOM 646 C CA . THR A 1 83 ? -12.298 -14.487 20.261 1.00 91.25 83 THR A CA 1
ATOM 647 C C . THR A 1 83 ? -13.263 -13.375 19.834 1.00 91.25 83 THR A C 1
ATOM 649 O O . THR A 1 83 ? -14.344 -13.235 20.411 1.00 91.25 83 THR A O 1
ATOM 652 N N . GLN A 1 84 ? -12.881 -12.553 18.853 1.00 91.25 84 GLN A N 1
ATOM 653 C CA . GLN A 1 84 ? -13.608 -11.344 18.469 1.00 91.25 84 GLN A CA 1
ATOM 654 C C . GLN A 1 84 ? -14.598 -11.607 17.326 1.00 91.25 84 GLN A C 1
ATOM 656 O O . GLN A 1 84 ? -14.505 -12.582 16.580 1.00 91.25 84 GLN A O 1
ATOM 661 N N . ARG A 1 85 ? -15.586 -10.719 17.155 1.00 92.69 85 ARG A N 1
ATOM 662 C CA . ARG A 1 85 ? -16.546 -10.849 16.048 1.00 92.69 85 ARG A CA 1
ATOM 663 C C . ARG A 1 85 ? -15.858 -10.516 14.725 1.00 92.69 85 ARG A C 1
ATOM 665 O O . ARG A 1 85 ? -15.074 -9.572 14.629 1.00 92.69 85 ARG A O 1
ATOM 672 N N . SER A 1 86 ? -16.193 -11.249 13.666 1.00 89.94 86 SER A N 1
ATOM 673 C CA . SER A 1 86 ? -15.596 -11.035 12.347 1.00 89.94 86 SER A CA 1
ATOM 674 C C . SER A 1 86 ? -15.787 -9.584 11.888 1.00 89.94 86 SER A C 1
ATOM 676 O O . SER A 1 86 ? -16.916 -9.137 11.679 1.00 89.94 86 SER A O 1
ATOM 678 N N . ASN A 1 87 ? -14.682 -8.874 11.640 1.00 86.06 87 ASN A N 1
ATOM 679 C CA . ASN A 1 87 ? -14.630 -7.445 11.296 1.00 86.06 87 ASN A CA 1
ATOM 680 C C . ASN A 1 87 ? -15.002 -6.444 12.421 1.00 86.06 87 ASN A C 1
ATOM 682 O O . ASN A 1 87 ? -15.296 -5.299 12.088 1.00 86.06 87 ASN A O 1
ATOM 686 N N . SER A 1 88 ? -15.010 -6.815 13.711 1.00 88.75 88 SER A N 1
ATOM 687 C CA . SER A 1 88 ? -15.224 -5.835 14.800 1.00 88.75 88 SER A CA 1
ATOM 688 C C . SER A 1 88 ? -13.948 -5.167 15.314 1.00 88.75 88 SER A C 1
ATOM 690 O O . SER A 1 88 ? -14.046 -4.174 16.024 1.00 88.75 88 SER A O 1
ATOM 692 N N . VAL A 1 89 ? -12.767 -5.711 15.002 1.00 89.75 89 VAL A N 1
ATOM 693 C CA . VAL A 1 89 ? -11.487 -5.231 15.545 1.00 89.75 89 VAL A CA 1
ATOM 694 C C . VAL A 1 89 ? -10.854 -4.173 14.646 1.00 89.75 89 VAL A C 1
ATOM 696 O O . VAL A 1 89 ? -10.710 -4.386 13.442 1.00 89.75 89 VAL A O 1
ATOM 699 N N . ILE A 1 90 ? -10.411 -3.069 15.247 1.00 88.81 90 ILE A N 1
ATOM 700 C CA . ILE A 1 90 ? -9.543 -2.075 14.603 1.00 88.81 90 ILE A CA 1
ATOM 701 C C . ILE A 1 90 ? -8.087 -2.539 14.725 1.00 88.81 90 ILE A C 1
ATOM 703 O O . ILE A 1 90 ? -7.602 -2.747 15.834 1.00 88.81 90 ILE A O 1
ATOM 707 N N . TYR A 1 91 ? -7.366 -2.659 13.612 1.00 87.88 91 TYR A N 1
ATOM 708 C CA . TYR A 1 91 ? -5.905 -2.785 13.631 1.00 87.88 91 TYR A CA 1
ATOM 709 C C . TYR A 1 91 ? -5.268 -1.399 13.496 1.00 87.88 91 TYR A C 1
ATOM 711 O O . TYR A 1 91 ? -5.571 -0.674 12.546 1.00 87.88 91 TYR A O 1
ATOM 719 N N . VAL A 1 92 ? -4.380 -1.041 14.424 1.00 84.81 92 VAL A N 1
ATOM 720 C CA . VAL A 1 92 ? -3.668 0.244 14.442 1.00 84.81 92 VAL A CA 1
ATOM 721 C C . VAL A 1 92 ? -2.164 -0.008 14.381 1.00 84.81 92 VAL A C 1
ATOM 723 O O . VAL A 1 92 ? -1.588 -0.659 15.250 1.00 84.81 92 VAL A O 1
ATOM 726 N N . SER A 1 93 ? -1.511 0.531 13.355 1.00 81.62 93 SER A N 1
ATOM 727 C CA . SER A 1 93 ? -0.054 0.618 13.263 1.00 81.62 93 SER A CA 1
ATOM 728 C C . SER A 1 93 ? 0.319 1.742 12.305 1.00 81.62 93 SER A C 1
ATOM 730 O O . SER A 1 93 ? -0.283 1.864 11.240 1.00 81.62 93 SER A O 1
ATOM 732 N N . ILE A 1 94 ? 1.314 2.552 12.671 1.00 75.94 94 ILE A N 1
ATOM 733 C CA . ILE A 1 94 ? 1.717 3.746 11.905 1.00 75.94 94 ILE A CA 1
ATOM 734 C C . ILE A 1 94 ? 3.050 3.526 11.152 1.00 75.94 94 ILE A C 1
ATOM 736 O O . ILE A 1 94 ? 3.625 4.429 10.551 1.00 75.94 94 ILE A O 1
ATOM 740 N N . GLY A 1 95 ? 3.531 2.278 11.118 1.00 71.69 95 GLY A N 1
ATOM 741 C CA . GLY A 1 95 ? 4.775 1.904 10.444 1.00 71.69 95 GLY A CA 1
ATOM 742 C C . GLY A 1 95 ? 6.033 2.276 11.236 1.00 71.69 95 GLY A C 1
ATOM 743 O O . GLY A 1 95 ? 6.005 3.075 12.163 1.00 71.69 95 GLY A O 1
ATOM 744 N N . SER A 1 96 ? 7.161 1.657 10.890 1.00 68.69 96 SER A N 1
ATOM 745 C CA . SER A 1 96 ? 8.360 1.569 11.742 1.00 68.69 96 SER A CA 1
ATOM 746 C C . SER A 1 96 ? 9.256 2.814 11.820 1.00 68.69 96 SER A C 1
ATOM 748 O O . SER A 1 96 ? 10.239 2.785 12.556 1.00 68.69 96 SER A O 1
ATOM 750 N N . LEU A 1 97 ? 8.966 3.880 11.065 1.00 64.31 97 LEU A N 1
ATOM 751 C CA . LEU A 1 97 ? 9.890 5.010 10.851 1.00 64.31 97 LEU A CA 1
ATOM 752 C C . LEU A 1 97 ? 9.338 6.387 11.249 1.00 64.31 97 LEU A C 1
ATOM 754 O O . LEU A 1 97 ? 10.064 7.371 11.151 1.00 64.31 97 LEU A O 1
ATOM 758 N N . VAL A 1 98 ? 8.073 6.486 11.652 1.00 65.06 98 VAL A N 1
ATOM 759 C CA . VAL A 1 98 ? 7.427 7.769 11.975 1.00 65.06 98 VAL A CA 1
ATOM 760 C C . VAL A 1 98 ? 7.443 7.981 13.512 1.00 65.06 98 VAL A C 1
ATOM 762 O O . VAL A 1 98 ? 7.767 7.057 14.261 1.00 65.06 98 VAL A O 1
ATOM 765 N N . MET A 1 99 ? 7.232 9.215 13.988 1.00 62.69 99 MET A N 1
ATOM 766 C CA . MET A 1 99 ? 7.487 9.679 15.371 1.00 62.69 99 MET A CA 1
ATOM 767 C C . MET A 1 99 ? 6.286 10.469 15.912 1.00 62.69 99 MET A C 1
ATOM 769 O O . MET A 1 99 ? 5.796 11.318 15.179 1.00 62.69 99 MET A O 1
ATOM 773 N N . ILE A 1 100 ? 5.854 10.229 17.164 1.00 64.50 100 ILE A N 1
ATOM 774 C CA . ILE A 1 100 ? 4.649 10.821 17.795 1.00 64.50 100 ILE A CA 1
ATOM 775 C C . ILE A 1 100 ? 4.989 11.616 19.043 1.00 64.50 100 ILE A C 1
ATOM 777 O O . ILE A 1 100 ? 5.902 11.267 19.791 1.00 64.50 100 ILE A O 1
ATOM 781 N N . THR A 1 101 ? 4.207 12.662 19.269 1.00 69.44 101 THR A N 1
ATOM 782 C CA . THR A 1 101 ? 4.142 13.376 20.545 1.00 69.44 101 THR A CA 1
ATOM 783 C C . THR A 1 101 ? 3.266 12.638 21.564 1.00 69.44 101 THR A C 1
ATOM 785 O O . THR A 1 101 ? 2.287 11.990 21.206 1.00 69.44 101 THR A O 1
ATOM 788 N N . GLU A 1 102 ? 3.556 12.779 22.858 1.00 66.50 102 GLU A N 1
ATOM 789 C CA . GLU A 1 102 ? 2.732 12.183 23.929 1.00 66.50 102 GLU A CA 1
ATOM 790 C C . GLU A 1 102 ? 1.257 12.628 23.847 1.00 66.50 102 GLU A C 1
ATOM 792 O O . GLU A 1 102 ? 0.351 11.843 24.120 1.00 66.50 102 GLU A O 1
ATOM 797 N N . ASN A 1 103 ? 1.008 13.856 23.375 1.00 66.94 103 ASN A N 1
ATOM 798 C CA . ASN A 1 103 ? -0.337 14.397 23.180 1.00 66.94 103 ASN A CA 1
ATOM 799 C C . ASN A 1 103 ? -1.109 13.674 22.064 1.00 66.94 103 ASN A C 1
ATOM 801 O O . ASN A 1 103 ? -2.240 13.260 22.288 1.00 66.94 103 ASN A O 1
ATOM 805 N N . GLU A 1 104 ? -0.530 13.478 20.873 1.00 72.38 104 GLU A N 1
ATOM 806 C CA . GLU A 1 104 ? -1.237 12.772 19.786 1.00 72.38 104 GLU A CA 1
ATOM 807 C C . GLU A 1 104 ? -1.382 11.269 20.060 1.00 72.38 104 GLU A C 1
ATOM 809 O O . GLU A 1 104 ? -2.342 10.645 19.602 1.00 72.38 104 GLU A O 1
ATOM 814 N N . LEU A 1 105 ? -0.484 10.695 20.868 1.00 70.88 105 LEU A N 1
ATOM 815 C CA . LEU A 1 105 ? -0.647 9.349 21.414 1.00 70.88 105 LEU A CA 1
ATOM 816 C C . LEU A 1 105 ? -1.860 9.278 22.359 1.00 70.88 105 LEU A C 1
ATOM 818 O O . LEU A 1 105 ? -2.669 8.356 22.249 1.00 70.88 105 LEU A O 1
ATOM 822 N N . ALA A 1 106 ? -2.017 10.268 23.244 1.00 71.56 106 ALA A N 1
ATOM 823 C CA . ALA A 1 106 ? -3.151 10.364 24.157 1.00 71.56 106 ALA A CA 1
ATOM 824 C C . ALA A 1 106 ? -4.481 10.585 23.416 1.00 71.56 106 ALA A C 1
ATOM 826 O O . ALA A 1 106 ? -5.447 9.884 23.704 1.00 71.56 106 ALA A O 1
ATOM 827 N N . GLU A 1 107 ? -4.538 11.481 22.426 1.00 82.50 107 GLU A N 1
ATOM 828 C CA . GLU A 1 107 ? -5.743 11.707 21.607 1.00 82.50 107 GLU A CA 1
ATOM 829 C C . GLU A 1 107 ? -6.155 10.451 20.820 1.00 82.50 107 GLU A C 1
ATOM 831 O O . GLU A 1 107 ? -7.340 10.125 20.727 1.00 82.50 107 GLU A O 1
ATOM 836 N N . MET A 1 108 ? -5.188 9.684 20.303 1.00 80.56 108 MET A N 1
ATOM 837 C CA . MET A 1 108 ? -5.457 8.386 19.679 1.00 80.56 108 MET A CA 1
ATOM 838 C C . MET A 1 108 ? -6.001 7.365 20.687 1.00 80.56 108 MET A C 1
ATOM 840 O O . MET A 1 108 ? -6.966 6.666 20.376 1.00 80.56 108 MET A O 1
ATOM 844 N N . ALA A 1 109 ? -5.430 7.295 21.893 1.00 77.88 109 ALA A N 1
ATOM 845 C CA . ALA A 1 109 ? -5.908 6.412 22.956 1.00 77.88 109 ALA A CA 1
ATOM 846 C C . ALA A 1 109 ? -7.331 6.779 23.423 1.00 77.88 109 ALA A C 1
ATOM 848 O O . ALA A 1 109 ? -8.170 5.888 23.574 1.00 77.88 109 ALA A O 1
ATOM 849 N N . TRP A 1 110 ? -7.631 8.074 23.579 1.00 79.38 110 TRP A N 1
ATOM 850 C CA . TRP A 1 110 ? -8.975 8.571 23.886 1.00 79.38 110 TRP A CA 1
ATOM 851 C C . TRP A 1 110 ? -9.967 8.262 22.764 1.00 79.38 110 TRP A C 1
ATOM 853 O O . TRP A 1 110 ? -11.011 7.677 23.037 1.00 79.38 110 TRP A O 1
ATOM 863 N N . GLY A 1 111 ? -9.632 8.556 21.504 1.00 85.38 111 GLY A N 1
ATOM 864 C CA . GLY A 1 111 ? -10.503 8.256 20.363 1.00 85.38 111 GLY A CA 1
ATOM 865 C C . GLY A 1 111 ? -10.775 6.757 20.185 1.00 85.38 111 GLY A C 1
ATOM 866 O O . GLY A 1 111 ? -11.899 6.363 19.866 1.00 85.38 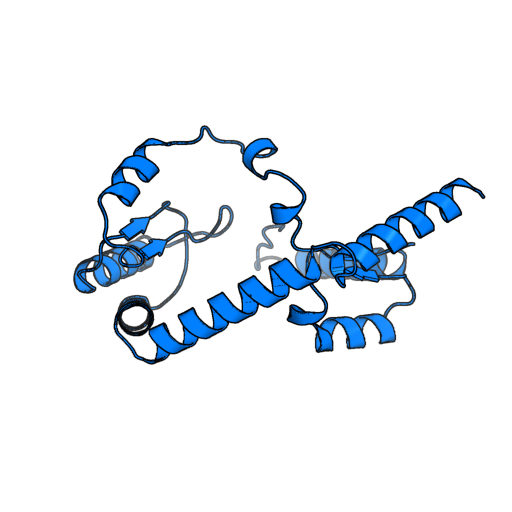111 GLY A O 1
ATOM 867 N N . LEU A 1 112 ? -9.781 5.901 20.453 1.00 85.31 112 LEU A N 1
ATOM 868 C CA . LEU A 1 112 ? -9.950 4.445 20.491 1.00 85.31 112 LEU A CA 1
ATOM 869 C C . LEU A 1 112 ? -10.886 4.015 21.631 1.00 85.31 112 LEU A C 1
ATOM 871 O O . LEU A 1 112 ? -11.835 3.271 21.377 1.00 85.31 112 LEU A O 1
ATOM 875 N N . ALA A 1 113 ? -10.683 4.515 22.854 1.00 77.00 113 ALA A N 1
ATOM 876 C CA . ALA A 1 113 ? -11.534 4.205 24.005 1.00 77.00 113 ALA A CA 1
ATOM 877 C C . ALA A 1 113 ? -12.990 4.679 23.806 1.00 77.00 113 ALA A C 1
ATOM 879 O O . ALA A 1 113 ? -13.928 3.897 23.985 1.00 77.00 113 ALA A O 1
ATOM 880 N N . ASN A 1 114 ? -13.183 5.921 23.352 1.00 86.19 114 ASN A N 1
ATOM 881 C CA . ASN A 1 114 ? -14.491 6.530 23.087 1.00 86.19 114 ASN A CA 1
ATOM 882 C C . ASN A 1 114 ? -15.258 5.824 21.952 1.00 86.19 114 ASN A C 1
ATOM 884 O O . ASN A 1 114 ? -16.491 5.836 21.930 1.00 86.19 114 ASN A O 1
ATOM 888 N N . SER A 1 115 ? -14.556 5.161 21.022 1.00 86.44 115 SER A N 1
ATOM 889 C CA . SER A 1 115 ? -15.186 4.416 19.921 1.00 86.44 115 SER A CA 1
ATOM 890 C C . SER A 1 115 ? -16.001 3.192 20.366 1.00 86.44 115 SER A C 1
ATOM 892 O O . SER A 1 115 ? -16.855 2.709 19.612 1.00 86.44 115 SER A O 1
ATOM 894 N N . GLY A 1 116 ? -15.710 2.650 21.556 1.00 83.56 116 GLY A N 1
ATOM 895 C CA . GLY A 1 116 ? -16.294 1.406 22.064 1.00 83.56 116 GLY A CA 1
ATOM 896 C C . GLY A 1 116 ? -15.982 0.153 21.231 1.00 83.56 116 GLY A C 1
ATOM 897 O O . GLY A 1 116 ? -16.638 -0.871 21.422 1.00 83.56 116 GLY A O 1
ATOM 898 N N . GLN A 1 117 ? -15.031 0.215 20.291 1.00 86.25 117 GLN A N 1
ATOM 899 C CA . GLN A 1 117 ? -14.611 -0.933 19.480 1.00 86.25 117 GLN A CA 1
ATOM 900 C C . GLN A 1 117 ? -13.409 -1.648 20.118 1.00 86.25 117 GLN A C 1
ATOM 902 O O . GLN A 1 117 ? -12.537 -0.982 20.676 1.00 86.25 117 GLN A O 1
ATOM 907 N N . PRO A 1 118 ? -13.293 -2.984 20.002 1.00 87.31 118 PRO A N 1
ATOM 908 C CA . PRO A 1 118 ? -12.044 -3.669 20.316 1.00 87.31 118 PRO A CA 1
ATOM 909 C C . PRO A 1 118 ? -10.956 -3.262 19.310 1.00 87.31 118 PRO A C 1
ATOM 911 O O . PRO A 1 118 ? -11.218 -3.127 18.112 1.00 87.31 118 PRO A O 1
ATOM 914 N N . PHE A 1 119 ? -9.720 -3.096 19.776 1.00 87.88 119 PHE A N 1
ATOM 915 C CA . PHE A 1 119 ? -8.593 -2.708 18.931 1.00 87.88 119 PHE A CA 1
ATOM 916 C C . PHE A 1 119 ? -7.319 -3.488 19.267 1.00 87.88 119 PHE A C 1
ATOM 918 O O . PHE A 1 119 ? -7.072 -3.833 20.419 1.00 87.88 119 PHE A O 1
ATOM 925 N N . LEU A 1 120 ? -6.507 -3.741 18.242 1.00 84.56 120 LEU A N 1
ATOM 926 C CA . LEU A 1 120 ? -5.147 -4.260 18.340 1.00 84.56 120 LEU A CA 1
ATOM 927 C C . LEU A 1 120 ? -4.199 -3.174 17.834 1.00 84.56 120 LEU A C 1
ATOM 929 O O . LEU A 1 120 ? -4.194 -2.858 16.643 1.00 84.56 120 LEU A O 1
ATOM 933 N N . TRP A 1 121 ? -3.412 -2.598 18.737 1.00 81.44 121 TRP A N 1
ATOM 934 C CA . TRP A 1 121 ? -2.510 -1.494 18.429 1.00 81.44 121 TRP A CA 1
ATOM 935 C C . TRP A 1 121 ? -1.058 -1.943 18.584 1.00 81.44 121 TRP A C 1
ATOM 937 O O . TRP A 1 121 ? -0.576 -2.178 19.689 1.00 81.44 121 TRP A O 1
ATOM 947 N N . LEU A 1 122 ? -0.353 -2.053 17.457 1.00 70.81 122 LEU A N 1
ATOM 948 C CA . LEU A 1 122 ? 1.102 -2.135 17.450 1.00 70.81 122 LEU A CA 1
ATOM 949 C C . LEU A 1 122 ? 1.632 -0.714 17.591 1.00 70.81 122 LEU A C 1
ATOM 951 O O . LEU A 1 122 ? 1.614 0.054 16.624 1.00 70.81 122 LEU A O 1
ATOM 955 N N . GLU A 1 123 ? 2.049 -0.370 18.809 1.00 59.97 123 GLU A N 1
ATOM 956 C CA . GLU A 1 123 ? 2.473 0.973 19.193 1.00 59.97 123 GLU A CA 1
ATOM 957 C C . GLU A 1 123 ? 3.683 1.418 18.370 1.00 59.97 123 GLU A C 1
ATOM 959 O O . GLU A 1 123 ? 4.837 1.205 18.737 1.00 59.97 123 GLU A O 1
ATOM 964 N N . ARG A 1 124 ? 3.402 2.070 17.243 1.00 55.19 124 ARG A N 1
ATOM 965 C CA . ARG A 1 124 ? 4.267 3.023 16.558 1.00 55.19 124 ARG A CA 1
ATOM 966 C C . ARG A 1 124 ? 3.423 4.253 16.177 1.00 55.19 124 ARG A C 1
ATOM 968 O O . ARG A 1 124 ? 2.237 4.324 16.488 1.00 55.19 124 ARG A O 1
ATOM 975 N N . LEU A 1 125 ? 4.074 5.242 15.590 1.00 38.44 125 LEU A N 1
ATOM 976 C CA . LEU A 1 125 ? 3.907 6.679 15.839 1.00 38.44 125 LEU A CA 1
ATOM 977 C C . LEU A 1 125 ? 3.886 7.366 14.441 1.00 38.44 125 LEU A C 1
ATOM 979 O O . LEU A 1 125 ? 4.660 6.877 13.636 1.00 38.44 125 LEU A O 1
ATOM 983 N N . GLU A 1 126 ? 3.158 8.385 13.941 1.00 49.00 126 GLU A N 1
ATOM 984 C CA . GLU A 1 126 ? 2.136 9.416 14.284 1.00 49.00 126 GLU A CA 1
ATOM 985 C C . GLU A 1 126 ? 1.296 9.674 12.996 1.00 49.00 126 GLU A C 1
ATOM 987 O O . GLU A 1 126 ? 1.839 9.536 11.898 1.00 49.00 126 GLU A O 1
ATOM 992 N N . ARG A 1 127 ? -0.011 9.987 13.005 1.00 46.03 127 ARG A N 1
ATOM 993 C CA . ARG A 1 127 ? -0.556 11.364 13.091 1.00 46.03 127 ARG A CA 1
ATOM 994 C C . ARG A 1 127 ? -2.068 11.378 12.817 1.00 46.03 127 ARG A C 1
ATOM 996 O O . ARG A 1 127 ? -2.519 10.623 11.958 1.00 46.03 127 ARG A O 1
ATOM 1003 N N . GLY A 1 128 ? -2.815 12.323 13.400 1.00 48.03 128 GLY A N 1
ATOM 1004 C CA . GLY A 1 128 ? -4.133 12.746 12.887 1.00 48.03 128 GLY A CA 1
ATOM 1005 C C . GLY A 1 128 ? -5.246 12.892 13.931 1.00 48.03 128 GLY A C 1
ATOM 1006 O O . GLY A 1 128 ? -5.074 12.540 15.090 1.00 48.03 128 GLY A O 1
ATOM 1007 N N . ASN A 1 129 ? -6.408 13.402 13.502 1.00 54.94 129 ASN A N 1
ATOM 1008 C CA . ASN A 1 129 ? -7.639 13.412 14.305 1.00 54.94 129 ASN A CA 1
ATOM 1009 C C . ASN A 1 129 ? -8.396 12.089 14.085 1.00 54.94 129 ASN A C 1
ATOM 1011 O O . ASN A 1 129 ? -8.691 11.729 12.942 1.00 54.94 129 ASN A O 1
ATOM 1015 N N . ILE A 1 130 ? -8.645 11.349 15.168 1.00 61.28 130 ILE A N 1
ATOM 1016 C CA . ILE A 1 130 ? -8.837 9.893 15.120 1.00 61.28 130 ILE A CA 1
ATOM 1017 C C . ILE A 1 130 ? -10.226 9.425 15.584 1.00 61.28 130 ILE A C 1
ATOM 1019 O O . ILE A 1 130 ? -10.722 8.450 15.020 1.00 61.28 130 ILE A O 1
ATOM 1023 N N . GLU A 1 131 ? -10.900 10.104 16.524 1.00 64.06 131 GLU A N 1
ATOM 1024 C CA . GLU A 1 131 ? -12.211 9.642 17.030 1.00 64.06 131 GLU A CA 1
ATOM 1025 C C . GLU A 1 131 ? -13.275 9.616 15.918 1.00 64.06 131 GLU A C 1
ATOM 1027 O O . GLU A 1 131 ? -13.833 8.557 15.614 1.00 64.06 131 GLU A O 1
ATOM 1032 N N . ASP A 1 132 ? -13.493 10.749 15.240 1.00 62.41 132 ASP A N 1
ATOM 1033 C CA . ASP A 1 132 ? -14.420 10.844 14.104 1.00 62.41 132 ASP A CA 1
ATOM 1034 C C . ASP A 1 132 ? -14.054 9.859 12.987 1.00 62.41 132 ASP A C 1
ATOM 1036 O O . ASP A 1 132 ? -14.933 9.238 12.384 1.00 62.41 132 ASP A O 1
ATOM 1040 N N . PHE A 1 133 ? -12.757 9.688 12.709 1.00 60.12 133 PHE A N 1
ATOM 1041 C CA . PHE A 1 133 ? -12.279 8.780 11.669 1.00 60.12 133 PHE A CA 1
ATOM 1042 C C . PHE A 1 133 ? -12.630 7.322 11.990 1.00 60.12 133 PHE A C 1
ATOM 1044 O O . PHE A 1 133 ? -13.250 6.651 11.163 1.00 60.12 133 PHE A O 1
ATOM 1051 N N . ILE A 1 134 ? -12.316 6.848 13.200 1.00 68.81 134 ILE A N 1
ATOM 1052 C CA . ILE A 1 134 ? -12.676 5.500 13.660 1.00 68.81 134 ILE A CA 1
ATOM 1053 C C . ILE A 1 134 ? -14.193 5.307 13.611 1.00 68.81 134 ILE A C 1
ATOM 1055 O O . ILE A 1 134 ? -14.678 4.301 13.087 1.00 68.81 134 ILE A O 1
ATOM 1059 N N . ARG A 1 135 ? -14.958 6.277 14.124 1.00 66.94 135 ARG A N 1
ATOM 1060 C CA . ARG A 1 135 ? -16.421 6.189 14.211 1.00 66.94 135 ARG A CA 1
ATOM 1061 C C . ARG A 1 135 ? -17.063 6.091 12.824 1.00 66.94 135 ARG A C 1
ATOM 1063 O O . ARG A 1 135 ? -17.949 5.259 12.611 1.00 66.94 135 ARG A O 1
ATOM 1070 N N . ARG A 1 136 ? -16.572 6.873 11.856 1.00 63.94 136 ARG A N 1
ATOM 1071 C CA . ARG A 1 136 ? -16.994 6.836 10.443 1.00 63.94 136 ARG A CA 1
ATOM 1072 C C . ARG A 1 136 ? -16.571 5.544 9.738 1.00 63.94 136 ARG A C 1
ATOM 1074 O O . ARG A 1 136 ? -17.365 5.003 8.969 1.00 63.94 136 ARG A O 1
ATOM 1081 N N . LEU A 1 137 ? -15.375 5.022 10.026 1.00 66.88 137 LEU A N 1
ATOM 1082 C CA . LEU A 1 137 ? -14.840 3.793 9.427 1.00 66.88 137 LEU A CA 1
ATOM 1083 C C . LEU A 1 137 ? -15.547 2.519 9.928 1.00 66.88 137 LEU A C 1
ATOM 1085 O O . LEU A 1 137 ? -15.799 1.610 9.139 1.00 66.88 137 LEU A O 1
ATOM 1089 N N . MET A 1 138 ? -15.867 2.448 11.224 1.00 73.81 138 MET A N 1
ATOM 1090 C CA . MET A 1 138 ? -16.403 1.235 11.859 1.00 73.81 138 MET A CA 1
ATOM 1091 C C . MET A 1 138 ? -17.937 1.194 11.899 1.00 73.81 138 MET A C 1
ATOM 1093 O O . MET A 1 138 ? -18.518 0.125 11.716 1.00 73.81 138 MET A O 1
ATOM 1097 N N . ALA A 1 139 ? -18.603 2.336 12.109 1.00 71.94 139 ALA A N 1
ATOM 1098 C CA . ALA A 1 139 ? -20.064 2.408 12.250 1.00 71.94 139 ALA A CA 1
ATOM 1099 C C . ALA A 1 139 ? -20.773 3.194 11.127 1.00 71.94 139 ALA A C 1
ATOM 1101 O O . ALA A 1 139 ? -21.965 2.979 10.890 1.00 71.94 139 ALA A O 1
ATOM 1102 N N . GLY A 1 140 ? -20.067 4.087 10.426 1.00 74.69 140 GLY A N 1
ATOM 1103 C CA . GLY A 1 140 ? -20.627 4.915 9.353 1.00 74.69 140 GLY A CA 1
ATOM 1104 C C . GLY A 1 140 ? -20.817 4.185 8.017 1.00 74.69 140 GLY A C 1
ATOM 1105 O O . GLY A 1 140 ? -20.150 3.195 7.708 1.00 74.69 140 GLY A O 1
ATOM 1106 N N . ASP A 1 141 ? -21.712 4.706 7.173 1.00 78.00 141 ASP A N 1
ATOM 1107 C CA . ASP A 1 141 ? -21.931 4.180 5.815 1.00 78.00 141 ASP A CA 1
ATOM 1108 C C . ASP A 1 141 ? -20.726 4.408 4.886 1.00 78.00 141 ASP A C 1
ATOM 1110 O O . ASP A 1 141 ? -20.438 3.570 4.030 1.00 78.00 141 ASP A O 1
ATOM 1114 N N . GLU A 1 142 ? -19.947 5.471 5.114 1.00 75.38 142 GLU A N 1
ATOM 1115 C CA . GLU A 1 142 ? -18.638 5.668 4.477 1.00 75.38 142 GLU A CA 1
ATOM 1116 C C . GLU A 1 142 ? -17.677 4.509 4.774 1.00 75.38 142 GLU A C 1
ATOM 1118 O O . GLU A 1 142 ? -16.974 4.045 3.875 1.00 75.38 142 GLU A O 1
ATOM 1123 N N . GLY A 1 143 ? -17.675 3.998 6.009 1.00 70.81 143 GLY A N 1
ATOM 1124 C CA . GLY A 1 143 ? -16.913 2.822 6.418 1.00 70.81 143 GLY A CA 1
ATOM 1125 C C . GLY A 1 143 ? -17.327 1.565 5.659 1.00 70.81 143 GLY A C 1
ATOM 1126 O O . GLY A 1 143 ? -16.486 0.880 5.070 1.00 70.81 143 GLY A O 1
ATOM 1127 N N . LYS A 1 144 ? -18.640 1.313 5.554 1.00 76.12 144 LYS A N 1
ATOM 1128 C CA . LYS A 1 144 ? -19.206 0.206 4.754 1.00 76.12 144 LYS A CA 1
ATOM 1129 C C . LYS A 1 144 ? -18.797 0.318 3.279 1.00 76.12 144 LYS A C 1
ATOM 1131 O O . LYS A 1 144 ? -18.355 -0.665 2.681 1.00 76.12 144 LYS A O 1
ATOM 1136 N N . GLN A 1 145 ? -18.878 1.518 2.702 1.00 79.62 145 GLN A N 1
ATOM 1137 C CA . GLN A 1 145 ? -18.497 1.783 1.313 1.00 79.62 145 GLN A CA 1
ATOM 1138 C C . GLN A 1 145 ? -16.981 1.657 1.080 1.00 79.62 145 GLN A C 1
ATOM 1140 O O . GLN A 1 145 ? -16.558 1.152 0.036 1.00 79.62 145 GLN A O 1
ATOM 1145 N N . THR A 1 146 ? -16.162 2.074 2.046 1.00 76.44 146 THR A N 1
ATOM 1146 C CA . THR A 1 146 ? -14.696 1.942 2.017 1.00 76.44 146 THR A CA 1
ATOM 1147 C C . THR A 1 146 ? -14.288 0.474 2.093 1.00 76.44 146 THR A C 1
ATOM 1149 O O . THR A 1 146 ? -13.504 0.013 1.267 1.00 76.44 146 THR A O 1
ATOM 1152 N N . LYS A 1 147 ? -14.908 -0.299 2.991 1.00 78.69 147 LYS A N 1
ATOM 1153 C CA . LYS A 1 147 ? -14.737 -1.754 3.096 1.00 78.69 147 LYS A CA 1
ATOM 1154 C C . LYS A 1 147 ? -15.117 -2.479 1.799 1.00 78.69 147 LYS A C 1
ATOM 1156 O O . LYS A 1 147 ? -14.362 -3.330 1.339 1.00 78.69 147 LYS A O 1
ATOM 1161 N N . MET A 1 148 ? -16.237 -2.109 1.171 1.00 84.38 148 MET A N 1
ATOM 1162 C CA . MET A 1 148 ? -16.649 -2.664 -0.127 1.00 84.38 148 MET A CA 1
ATOM 1163 C C . MET A 1 148 ? -15.614 -2.374 -1.228 1.00 84.38 148 MET A C 1
ATOM 1165 O O . MET A 1 148 ? -15.232 -3.283 -1.964 1.00 84.38 148 MET A O 1
ATOM 1169 N N . ARG A 1 149 ? -15.103 -1.136 -1.307 1.00 88.88 149 ARG A N 1
ATOM 1170 C CA . ARG A 1 149 ? -14.040 -0.758 -2.257 1.00 88.88 149 ARG A CA 1
ATOM 1171 C C . ARG A 1 149 ? -12.735 -1.512 -1.988 1.00 88.88 149 ARG A C 1
ATOM 1173 O O . ARG A 1 149 ? -12.096 -1.955 -2.935 1.00 88.88 149 ARG A O 1
ATOM 1180 N N . ALA A 1 150 ? -12.364 -1.713 -0.723 1.00 86.38 150 ALA A N 1
ATOM 1181 C CA . ALA A 1 150 ? -11.188 -2.495 -0.342 1.00 86.38 150 ALA A CA 1
ATOM 1182 C C . ALA A 1 150 ? -11.321 -3.981 -0.731 1.00 86.38 150 ALA A C 1
ATOM 1184 O O . ALA A 1 150 ? -10.355 -4.579 -1.197 1.00 86.38 150 ALA A O 1
ATOM 1185 N N . MET A 1 151 ? -12.519 -4.567 -0.615 1.00 89.19 151 MET A N 1
ATOM 1186 C CA . MET A 1 151 ? -12.801 -5.932 -1.082 1.00 89.19 151 MET A CA 1
ATOM 1187 C C . MET A 1 151 ? -12.696 -6.051 -2.611 1.00 89.19 151 MET A C 1
ATOM 1189 O O . MET A 1 151 ? -12.005 -6.940 -3.102 1.00 89.19 151 MET A O 1
ATOM 1193 N N . GLN A 1 152 ? -13.288 -5.114 -3.358 1.00 89.94 152 GLN A N 1
ATOM 1194 C CA . GLN A 1 152 ? -13.168 -5.043 -4.824 1.00 89.94 152 GLN A CA 1
ATOM 1195 C C . GLN A 1 152 ? -11.717 -4.810 -5.282 1.00 89.94 152 GLN A C 1
ATOM 1197 O O . GLN A 1 152 ? -11.285 -5.346 -6.302 1.00 89.94 152 GLN A O 1
ATOM 1202 N N . LEU A 1 153 ? -10.940 -4.021 -4.534 1.00 90.75 153 LEU A N 1
ATOM 1203 C CA . LEU A 1 153 ? -9.520 -3.813 -4.811 1.00 90.75 153 LEU A CA 1
ATOM 1204 C C . LEU A 1 153 ? -8.700 -5.079 -4.528 1.00 90.75 153 LEU A C 1
ATOM 1206 O O . LEU A 1 153 ? -7.850 -5.425 -5.342 1.00 90.75 153 LEU A O 1
ATOM 1210 N N . LYS A 1 154 ? -8.984 -5.807 -3.439 1.00 90.50 154 LYS A N 1
ATOM 1211 C CA . LYS A 1 154 ? -8.362 -7.112 -3.161 1.00 90.50 154 LYS A CA 1
ATOM 1212 C C . LYS A 1 154 ? -8.611 -8.102 -4.303 1.00 90.50 154 LYS A C 1
ATOM 1214 O O . LYS A 1 154 ? -7.669 -8.735 -4.762 1.00 90.50 154 LYS A O 1
ATOM 1219 N N . GLU A 1 155 ? -9.844 -8.189 -4.797 1.00 92.75 155 GLU A N 1
ATOM 1220 C CA . GLU A 1 155 ? -10.187 -9.041 -5.941 1.00 92.75 155 GLU A CA 1
ATOM 1221 C C . GLU A 1 155 ? -9.391 -8.655 -7.201 1.00 92.75 155 GLU A C 1
ATOM 1223 O O . GLU A 1 155 ? -8.789 -9.519 -7.835 1.00 92.75 155 GLU A O 1
ATOM 1228 N N . LYS A 1 156 ? -9.287 -7.356 -7.522 1.00 91.69 156 LYS A N 1
ATOM 1229 C CA . LYS A 1 156 ? -8.444 -6.867 -8.632 1.00 91.69 156 LYS A CA 1
ATOM 1230 C C . LYS A 1 156 ? -6.956 -7.179 -8.449 1.00 91.69 156 LYS A C 1
ATOM 1232 O O . LYS A 1 156 ? -6.291 -7.512 -9.428 1.00 91.69 156 LYS A O 1
ATOM 1237 N N . ILE A 1 157 ? -6.437 -7.080 -7.223 1.00 91.56 157 ILE A N 1
ATOM 1238 C CA . ILE A 1 157 ? -5.057 -7.453 -6.880 1.00 91.56 157 ILE A CA 1
ATOM 1239 C C . ILE A 1 157 ? -4.847 -8.946 -7.161 1.00 91.56 157 ILE A C 1
ATOM 1241 O O . ILE A 1 157 ? -3.955 -9.306 -7.926 1.00 91.56 157 ILE A O 1
ATOM 1245 N N . ASP A 1 158 ? -5.710 -9.809 -6.624 1.00 92.00 158 ASP A N 1
ATOM 1246 C CA . ASP A 1 158 ? -5.597 -11.265 -6.761 1.00 92.00 158 ASP A CA 1
ATOM 1247 C C . ASP A 1 158 ? -5.778 -11.725 -8.230 1.00 92.00 158 ASP A C 1
ATOM 1249 O O . ASP A 1 158 ? -5.082 -12.631 -8.694 1.00 92.00 158 ASP A O 1
ATOM 1253 N N . VAL A 1 159 ? -6.620 -11.034 -9.011 1.00 94.00 159 VAL A N 1
ATOM 1254 C CA . VAL A 1 159 ? -6.769 -11.219 -10.472 1.00 94.00 159 VAL A CA 1
ATOM 1255 C C . VAL A 1 159 ? -5.559 -10.722 -11.277 1.00 94.00 159 VAL A C 1
ATOM 1257 O O . VAL A 1 159 ? -5.322 -11.231 -12.372 1.00 94.00 159 VAL A O 1
ATOM 1260 N N . SER A 1 160 ? -4.778 -9.770 -10.759 1.00 92.38 160 SER A N 1
ATOM 1261 C CA . SER A 1 160 ? -3.579 -9.249 -11.438 1.00 92.38 160 SER A CA 1
ATOM 1262 C C . SER A 1 160 ? -2.327 -10.099 -11.193 1.00 92.38 160 SER A C 1
ATOM 1264 O O . SER A 1 160 ? -1.417 -10.073 -12.017 1.00 92.38 160 SER A O 1
ATOM 1266 N N . ILE A 1 161 ? -2.272 -10.837 -10.077 1.00 92.31 161 ILE A N 1
ATOM 1267 C CA . ILE A 1 161 ? -1.114 -11.656 -9.661 1.00 92.31 161 ILE A CA 1
ATOM 1268 C C . ILE A 1 161 ? -1.121 -13.059 -10.284 1.00 92.31 161 ILE A C 1
ATOM 1270 O O . ILE A 1 161 ? -0.058 -13.617 -10.547 1.00 92.31 161 ILE A O 1
ATOM 1274 N N . ARG A 1 162 ? -2.306 -13.653 -10.481 1.00 93.38 162 ARG A N 1
ATOM 1275 C CA . ARG A 1 162 ? -2.455 -14.997 -11.070 1.00 93.38 162 ARG A CA 1
ATOM 1276 C C . ARG A 1 162 ? -1.928 -15.063 -12.510 1.00 93.38 162 ARG A C 1
ATOM 1278 O O . ARG A 1 162 ? -1.809 -14.037 -13.173 1.00 93.38 162 ARG A O 1
ATOM 1285 N N . GLU A 1 163 ? -1.699 -16.277 -13.003 1.00 93.81 163 GLU A N 1
ATOM 1286 C CA . GLU A 1 163 ? -1.321 -16.561 -14.395 1.00 93.81 163 GLU A CA 1
ATOM 1287 C C . GLU A 1 163 ? -2.236 -15.839 -15.408 1.00 93.81 163 GLU A C 1
ATOM 1289 O O . GLU A 1 163 ? -3.461 -15.814 -15.251 1.00 93.81 163 GLU A O 1
ATOM 1294 N N . GLY A 1 164 ? -1.635 -15.182 -16.408 1.00 92.69 164 GLY A N 1
ATOM 1295 C CA . GLY A 1 164 ? -2.325 -14.302 -17.363 1.00 92.69 164 GLY A CA 1
ATOM 1296 C C . GLY A 1 164 ? -2.777 -12.939 -16.804 1.00 92.69 164 GLY A C 1
ATOM 1297 O O . GLY A 1 164 ? -3.421 -12.165 -17.512 1.00 92.69 164 GLY A O 1
ATOM 1298 N N . GLY A 1 165 ? -2.488 -12.634 -15.535 1.00 94.25 165 GLY A N 1
ATOM 1299 C CA . GLY A 1 165 ? -2.734 -11.337 -14.898 1.00 94.25 165 GLY A CA 1
ATOM 1300 C C . GLY A 1 165 ? -1.642 -10.305 -15.205 1.00 94.25 165 GLY A C 1
ATOM 1301 O O . GLY A 1 165 ? -0.506 -10.644 -15.519 1.00 94.25 165 GLY A O 1
ATOM 1302 N N . SER A 1 166 ? -1.953 -9.011 -15.092 1.00 94.25 166 SER A N 1
ATOM 1303 C CA . SER A 1 166 ? -1.037 -7.932 -15.506 1.00 94.25 166 SER A CA 1
ATOM 1304 C C . SER A 1 166 ? 0.292 -7.872 -14.735 1.00 94.25 166 SER A C 1
ATOM 1306 O O . SER A 1 166 ? 1.293 -7.426 -15.297 1.00 94.25 166 SER A O 1
ATOM 1308 N N . SER A 1 167 ? 0.327 -8.328 -13.479 1.00 94.31 167 SER A N 1
ATOM 1309 C CA . SER A 1 167 ?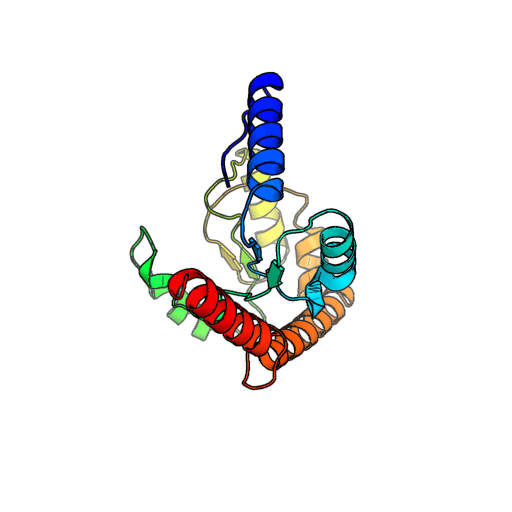 1.561 -8.447 -12.687 1.00 94.31 167 SER A CA 1
ATOM 1310 C C . SER A 1 167 ? 2.341 -9.706 -13.068 1.00 94.31 167 SER A C 1
ATOM 1312 O O . SER A 1 167 ? 3.553 -9.639 -13.261 1.00 94.31 167 SER A O 1
ATOM 1314 N N . HIS A 1 168 ? 1.645 -10.829 -13.296 1.00 94.75 168 HIS A N 1
ATOM 1315 C CA . HIS A 1 168 ? 2.244 -12.057 -13.829 1.00 94.75 168 HIS A CA 1
ATOM 1316 C C . HIS A 1 168 ? 2.961 -11.801 -15.161 1.00 94.75 168 HIS A C 1
ATOM 1318 O O . HIS A 1 168 ? 4.156 -12.067 -15.277 1.00 94.75 168 HIS A O 1
ATOM 1324 N N . GLU A 1 169 ? 2.281 -11.178 -16.128 1.00 95.44 169 GLU A N 1
ATOM 1325 C CA . GLU A 1 169 ? 2.900 -10.813 -17.405 1.00 95.44 169 GLU A CA 1
ATOM 1326 C C . GLU A 1 169 ? 4.059 -9.824 -17.218 1.00 95.44 169 GLU A C 1
ATOM 1328 O O . GLU A 1 169 ? 5.065 -9.913 -17.919 1.00 95.44 169 GLU A O 1
ATOM 1333 N N . SER A 1 170 ? 3.986 -8.911 -16.244 1.00 95.12 170 SER A N 1
ATOM 1334 C CA . SER A 1 170 ? 5.104 -8.006 -15.932 1.00 95.12 170 SER A CA 1
ATOM 1335 C C . SER A 1 170 ? 6.327 -8.754 -15.379 1.00 95.12 170 SER A C 1
ATOM 1337 O O . SER A 1 170 ? 7.454 -8.392 -15.713 1.00 95.12 170 SER A O 1
ATOM 1339 N N . VAL A 1 171 ? 6.132 -9.826 -14.601 1.00 95.19 171 VAL A N 1
ATOM 1340 C CA . VAL A 1 171 ? 7.212 -10.717 -14.132 1.00 95.19 171 VAL A CA 1
ATOM 1341 C C . VAL A 1 171 ? 7.794 -11.539 -15.287 1.00 95.19 171 VAL A C 1
ATOM 1343 O O . VAL A 1 171 ? 9.014 -11.608 -15.423 1.00 95.19 171 VAL A O 1
ATOM 1346 N N . VAL A 1 172 ? 6.955 -12.115 -16.154 1.00 96.06 172 VAL A N 1
ATOM 1347 C CA . VAL A 1 172 ? 7.406 -12.880 -17.334 1.00 96.06 172 VAL A CA 1
ATOM 1348 C C . VAL A 1 172 ? 8.235 -11.999 -18.275 1.00 96.06 172 VAL A C 1
ATOM 1350 O O . VAL A 1 172 ? 9.333 -12.387 -18.681 1.00 96.06 172 VAL A O 1
ATOM 1353 N N . ASN A 1 173 ? 7.766 -10.781 -18.563 1.00 95.88 173 ASN A N 1
ATOM 1354 C CA . ASN A 1 173 ? 8.496 -9.821 -19.392 1.00 95.88 173 ASN A CA 1
ATOM 1355 C C . ASN A 1 173 ? 9.810 -9.355 -18.736 1.00 95.88 173 ASN A C 1
ATOM 1357 O O . ASN A 1 173 ? 10.807 -9.191 -19.437 1.00 95.88 173 ASN A O 1
ATOM 1361 N N . LEU A 1 174 ? 9.853 -9.198 -17.406 1.00 96.00 174 LEU A N 1
ATOM 1362 C CA . LEU A 1 174 ? 11.086 -8.882 -16.673 1.00 96.00 174 LEU A CA 1
ATOM 1363 C C . LEU A 1 174 ? 12.120 -10.016 -16.781 1.00 96.00 174 LEU A C 1
ATOM 1365 O O . LEU A 1 174 ? 13.295 -9.750 -17.023 1.00 96.00 174 LEU A O 1
ATOM 1369 N N . ILE A 1 175 ? 11.694 -11.277 -16.656 1.00 95.69 175 ILE A N 1
ATOM 1370 C CA . ILE A 1 175 ? 12.574 -12.448 -16.819 1.00 95.69 175 ILE A CA 1
ATOM 1371 C C . ILE A 1 175 ? 13.120 -12.515 -18.252 1.00 95.69 175 ILE A C 1
ATOM 1373 O O . ILE A 1 175 ? 14.323 -12.697 -18.444 1.00 95.69 175 ILE A O 1
ATOM 1377 N N . ALA A 1 176 ? 12.266 -12.315 -19.262 1.00 96.62 176 ALA A N 1
ATOM 1378 C CA . ALA A 1 176 ? 12.687 -12.279 -20.662 1.00 96.62 176 ALA A CA 1
ATOM 1379 C C . ALA A 1 176 ? 13.703 -11.152 -20.935 1.00 96.62 176 ALA A C 1
ATOM 1381 O O . ALA A 1 176 ? 14.708 -11.378 -21.609 1.00 96.62 176 ALA A O 1
ATOM 1382 N N . PHE A 1 177 ? 13.483 -9.966 -20.360 1.00 96.00 177 PHE A N 1
ATOM 1383 C CA . PHE A 1 177 ? 14.392 -8.825 -20.469 1.00 96.00 177 PHE A CA 1
ATOM 1384 C C . PHE A 1 177 ? 15.752 -9.079 -19.794 1.00 96.00 177 PHE A C 1
ATOM 1386 O O . PHE A 1 177 ? 16.792 -8.800 -20.389 1.00 96.00 177 PHE A O 1
ATOM 1393 N N . ILE A 1 178 ? 15.770 -9.663 -18.591 1.00 95.62 178 ILE A N 1
ATOM 1394 C CA . ILE A 1 178 ? 17.015 -10.036 -17.897 1.00 95.62 178 ILE A CA 1
ATOM 1395 C C . ILE A 1 178 ? 17.797 -11.076 -18.712 1.00 95.62 178 ILE A C 1
ATOM 1397 O O . ILE A 1 178 ? 19.000 -10.919 -18.907 1.00 95.62 178 ILE A O 1
ATOM 1401 N N . ASN A 1 179 ? 17.124 -12.099 -19.249 1.00 95.62 179 ASN A N 1
ATOM 1402 C CA . ASN A 1 179 ? 17.769 -13.114 -20.085 1.00 95.62 179 ASN A CA 1
ATOM 1403 C C . ASN A 1 179 ? 18.359 -12.521 -21.377 1.00 95.62 179 ASN A C 1
ATOM 1405 O O . ASN A 1 179 ? 19.432 -12.945 -21.801 1.00 95.62 179 ASN A O 1
ATOM 1409 N N . LEU A 1 180 ? 17.701 -11.521 -21.977 1.00 94.06 180 LEU A N 1
ATOM 1410 C CA . LEU A 1 180 ? 18.227 -10.792 -23.134 1.00 94.06 180 LEU A CA 1
ATOM 1411 C C . LEU A 1 180 ? 19.508 -10.018 -22.784 1.00 94.06 180 LEU A C 1
ATOM 1413 O O . LEU A 1 180 ? 20.478 -10.095 -23.530 1.00 94.06 180 LEU A O 1
ATOM 1417 N N . LEU A 1 181 ? 19.544 -9.325 -21.638 1.00 90.94 181 LEU A N 1
ATOM 1418 C CA . LEU A 1 181 ? 20.748 -8.623 -21.169 1.00 90.94 181 LEU A CA 1
ATOM 1419 C C . LEU A 1 181 ? 21.911 -9.572 -20.839 1.00 90.94 181 LEU A C 1
ATOM 1421 O O . LEU A 1 181 ? 23.062 -9.205 -21.044 1.00 90.94 181 LEU A O 1
ATOM 1425 N N . LEU A 1 182 ? 21.623 -10.780 -20.346 1.00 87.94 182 LEU A N 1
ATOM 1426 C CA . LEU A 1 182 ? 22.626 -11.811 -20.042 1.00 87.94 182 LEU A CA 1
ATOM 1427 C C . LEU A 1 182 ? 23.101 -12.603 -21.278 1.00 87.94 182 LEU A C 1
ATOM 1429 O O . LEU A 1 182 ? 23.954 -13.478 -21.142 1.00 87.94 182 LEU A O 1
ATOM 1433 N N . SER A 1 183 ? 22.547 -12.321 -22.462 1.00 87.81 183 SER A N 1
ATOM 1434 C CA . SER A 1 183 ? 22.886 -12.984 -23.734 1.00 87.81 183 SER A CA 1
ATOM 1435 C C . SER A 1 183 ? 23.732 -12.109 -24.677 1.00 87.81 183 SER A C 1
ATOM 1437 O O . SER A 1 183 ? 23.893 -12.466 -25.846 1.00 87.81 183 SER A O 1
ATOM 1439 N N . CYS A 1 184 ? 24.243 -10.976 -24.181 1.00 60.22 184 CYS A N 1
ATOM 1440 C CA . CYS A 1 184 ? 25.014 -9.962 -24.909 1.00 60.22 184 CYS A CA 1
ATOM 1441 C C . CYS A 1 184 ? 26.440 -9.826 -24.352 1.00 60.22 184 CYS A C 1
ATOM 1443 O O . CYS A 1 184 ? 27.349 -9.599 -25.180 1.00 60.22 184 CYS A O 1
#

Foldseek 3Di:
DDDDDPPDVVVVVVVVVVVVVCQQPDQAAEAAADCVVCVVVVVVCVVVHPHHYFHQHVCVVVDPCVVVDPDDDPCVVVVVVVVDDVLQEAEADPDDPAAADPVQVVQQVVLVVVLPTHYDHPDDDDDDRRNVVSNCLRPNPVVVVVVVVVVVVVVLRVQQNDPVHVSNVSVVVVVVVVVVVVVD

pLDDT: mean 80.67, std 13.87, range [38.44, 96.62]

InterPro domains:
  IPR002213 UDP-glucuronosyl/UDP-glucosyltransferase [PF00201] (82-121)

Sequence (184 aa):
MPLFNKSNQEVVDRVFDRIDDGTRTASAIIWNSLSCLEQAICDKFKSEIVAPMFPIGPLHKHSNAALSSFLSEEQSCISWLDTQRSNSVIYVSIGSLVMITENELAEMAWGLANSGQPFLWLERLERGNIEDFIRRLMAGDEGKQTKMRAMQLKEKIDVSIREGGSSHESVVNLIAFINLLLSC

Radius of gyration: 20.94 Å; chains: 1; bounding box: 47×38×49 Å